Protein AF-F2SCA3-F1 (afdb_monomer_lite)

Foldseek 3Di:
DDPVPDPPDDDDDPPDPPPPPLDDPDDDDADQKDWDQDPVVRDIDIDGFADPDPDQPPCVVVVPPDGRGDHPVVSVVVVVVVVVVVVDDDDDQQDADPPDWDKDKPDDPVRVVVVVVVQVVCCVVVVDVDDDDDIDIDTDDPPDDVVSVLVVCCVVQPAPDWDWDADPVSRDTDGDHDNFDQWDADPVGDIDGKDWFDKDWADPDPVVRVVSQVCQLPPPVRLVVQVVVVVVVLVVVVVVDDNVSDDDPDGRHWDDDPTIIIRIDDDD

pLDDT: mean 82.18, std 16.03, range [26.86, 96.44]

Secondary structure (DSSP, 8-state):
--GGG-TT-----S-S-----SS-S------SEEEEE-TTT--EEEEE-B-SSS--HHHHHHT-SS-SSB-HHHHHHHHHHHHHHHHSPPPPPP---SSPPPPEESS-HHHHHHHHHHHHHHHHHTS-S-------EE---TT--HHHHHHHHHHHS--TEEEEEEETTTTEEEEEEES-EEEEE-TT--EEEE--EEEEEPPSSHHHHHHHHHHHHH-HHHHHHHHHHHHHHHHHHHTTS-TTT------SEEEE-SSEEEEE----

Organism: Trichophyton rubrum (strain ATCC MYA-4607 / CBS 118892) (NCBI:txid559305)

Sequence (268 aa):
MKRESLPGYRYRKSTEKENKHPVPDSQHLFTNVVLRLDNFTGEWMAFGLIRRGEEDPIGKFIRAHSSIGLSQHEYECILSNTRELFAAAPSPPYTLPTPLPSFEAIDDENSYSQKIHAAQQAIKEGETYEVTLTTRFRAHCPGVDPYSLYLSLRSRNPAPYSAYIHFPVSDTTILSSSPERFISVDRDGIAEMKPIKGTLAVSPDQVEDERRKIQLATDVKELAENLMIVDLIRSDLHNISPSKSIQVPKLLQVESYETVHQVSFPDS

Structure (mmCIF, N/CA/C/O backbone):
data_AF-F2SCA3-F1
#
_entry.id   AF-F2SCA3-F1
#
loop_
_atom_site.group_PDB
_atom_site.id
_atom_site.type_symbol
_atom_site.label_atom_id
_atom_site.label_alt_id
_atom_site.label_comp_id
_atom_site.label_asym_id
_atom_site.label_entity_id
_atom_site.label_seq_id
_atom_site.pdbx_PDB_ins_code
_atom_site.Cartn_x
_atom_site.Cartn_y
_atom_site.Cartn_z
_atom_site.occupancy
_atom_site.B_iso_or_equiv
_atom_site.auth_seq_id
_atom_site.auth_comp_id
_atom_site.auth_asym_id
_atom_site.auth_atom_id
_atom_site.pdbx_PDB_model_num
ATOM 1 N N . MET A 1 1 ? -4.130 25.826 12.670 1.00 36.06 1 MET A N 1
ATOM 2 C CA . MET A 1 1 ? -4.110 26.666 13.895 1.00 36.06 1 MET A CA 1
ATOM 3 C C . MET A 1 1 ? -2.948 27.651 13.834 1.00 36.06 1 MET A C 1
ATOM 5 O O . MET A 1 1 ? -1.890 27.281 13.339 1.00 36.06 1 MET A O 1
ATOM 9 N N . LYS A 1 2 ? -3.138 28.908 14.265 1.00 26.86 2 LYS A N 1
ATOM 10 C CA . LYS A 1 2 ? -2.086 29.943 14.235 1.00 26.86 2 LYS A CA 1
ATOM 11 C C . LYS A 1 2 ? -1.106 29.743 15.400 1.00 26.86 2 LYS A C 1
ATOM 13 O O . LYS A 1 2 ? -1.495 29.305 16.474 1.00 26.86 2 LYS A O 1
ATOM 18 N N . ARG A 1 3 ? 0.167 30.101 15.192 1.00 35.19 3 ARG A N 1
ATOM 19 C CA . ARG A 1 3 ? 1.291 29.943 16.144 1.00 35.19 3 ARG A CA 1
ATOM 20 C C . ARG A 1 3 ? 1.050 30.577 17.526 1.00 35.19 3 ARG A C 1
ATOM 22 O O . ARG A 1 3 ? 1.702 30.211 18.494 1.00 35.19 3 ARG A O 1
ATOM 29 N N . GLU A 1 4 ? 0.118 31.518 17.599 1.00 39.72 4 GLU A N 1
ATOM 30 C CA . GLU A 1 4 ? -0.258 32.277 18.795 1.00 39.72 4 GLU A CA 1
ATOM 31 C C . GLU A 1 4 ? -1.212 31.507 19.728 1.00 39.72 4 GLU A C 1
ATOM 33 O O . GLU A 1 4 ? -1.421 31.923 20.862 1.00 39.72 4 GLU A O 1
ATOM 38 N N . SER A 1 5 ? -1.777 30.380 19.278 1.00 32.59 5 SER A N 1
ATOM 39 C CA . SER A 1 5 ? -2.829 29.644 19.993 1.00 32.59 5 SER A CA 1
ATOM 40 C C . SER A 1 5 ? -2.331 28.628 21.036 1.00 32.59 5 SER A C 1
ATOM 42 O O . SER A 1 5 ? -3.167 27.990 21.660 1.00 32.59 5 SER A O 1
ATOM 44 N N . LEU A 1 6 ? -1.013 28.449 21.230 1.00 35.03 6 LEU A N 1
ATOM 45 C CA . LEU A 1 6 ? -0.438 27.405 22.109 1.00 35.03 6 LEU A CA 1
ATOM 46 C C . LEU A 1 6 ? 0.612 27.944 23.115 1.00 35.03 6 LEU A C 1
ATOM 48 O O . LEU A 1 6 ? 1.795 27.588 23.037 1.00 35.03 6 LEU A O 1
ATOM 52 N N . PRO A 1 7 ? 0.236 28.821 24.065 1.00 29.02 7 PRO A N 1
ATOM 53 C CA . PRO A 1 7 ? 1.137 29.275 25.124 1.00 29.02 7 PRO A CA 1
ATOM 54 C C . PRO A 1 7 ? 1.422 28.140 26.128 1.00 29.02 7 PRO A C 1
ATOM 56 O O . PRO A 1 7 ? 0.602 27.840 26.985 1.00 29.02 7 PRO A O 1
ATOM 59 N N . GLY A 1 8 ? 2.601 27.512 26.028 1.00 35.19 8 GLY A N 1
ATOM 60 C CA . GLY A 1 8 ? 3.042 26.435 26.937 1.00 35.19 8 GLY A CA 1
ATOM 61 C C . GLY A 1 8 ? 3.846 25.320 26.261 1.00 35.19 8 GLY A C 1
ATOM 62 O O . GLY A 1 8 ? 4.654 24.657 26.911 1.00 35.19 8 GLY A O 1
ATOM 63 N N . TYR A 1 9 ? 3.723 25.174 24.938 1.00 29.77 9 TYR A N 1
ATOM 64 C CA . TYR A 1 9 ? 4.508 24.214 24.161 1.00 29.77 9 TYR A CA 1
ATOM 65 C C . TYR A 1 9 ? 5.962 24.682 24.001 1.00 29.77 9 TYR A C 1
ATOM 67 O O . TYR A 1 9 ? 6.275 25.594 23.231 1.00 29.77 9 TYR A O 1
ATOM 75 N N . ARG A 1 10 ? 6.891 24.026 24.706 1.00 34.59 10 ARG A N 1
ATOM 76 C CA . ARG A 1 10 ? 8.326 24.118 24.404 1.00 34.59 10 ARG A CA 1
ATOM 77 C C . ARG A 1 10 ? 8.661 23.117 23.305 1.00 34.59 10 ARG A C 1
ATOM 79 O O . ARG A 1 10 ? 8.857 21.937 23.575 1.00 34.59 10 ARG A O 1
ATOM 86 N N . TYR A 1 11 ? 8.787 23.596 22.072 1.00 42.31 11 TYR A N 1
ATOM 87 C CA . TYR A 1 11 ? 9.424 22.814 21.015 1.00 42.31 11 TYR A CA 1
ATOM 88 C C . TYR A 1 11 ? 10.885 22.569 21.401 1.00 42.31 11 TYR A C 1
ATOM 90 O O . TYR A 1 11 ? 11.642 23.516 21.643 1.00 42.31 11 TYR A O 1
ATOM 98 N N . ARG A 1 12 ? 11.282 21.295 21.488 1.00 36.69 12 ARG A N 1
ATOM 99 C CA . ARG A 1 12 ? 12.678 20.902 21.697 1.00 36.69 12 ARG A CA 1
ATOM 100 C C . ARG A 1 12 ? 13.475 21.482 20.526 1.00 36.69 12 ARG A C 1
ATOM 102 O O . ARG A 1 12 ? 13.233 21.122 19.378 1.00 36.69 12 ARG A O 1
ATOM 109 N N . LYS A 1 13 ? 14.389 22.426 20.791 1.00 33.06 13 LYS A N 1
ATOM 110 C CA . LYS A 1 13 ? 15.382 22.823 19.782 1.00 33.06 13 LYS A CA 1
ATOM 111 C C . LYS A 1 13 ? 16.103 21.542 19.373 1.00 33.06 13 LYS A C 1
ATOM 113 O O . LYS A 1 13 ? 16.578 20.819 20.247 1.00 33.06 13 LYS A O 1
ATOM 118 N N . SER A 1 14 ? 16.145 21.255 18.077 1.00 39.34 14 SER A N 1
ATOM 119 C CA . SER A 1 14 ? 16.805 20.095 17.470 1.00 39.34 14 SER A CA 1
ATOM 120 C C . SER A 1 14 ? 18.335 20.183 17.595 1.00 39.34 14 SER A C 1
ATOM 122 O O . SER A 1 14 ? 19.068 20.222 16.612 1.00 39.34 14 SER A O 1
ATOM 124 N N . THR A 1 15 ? 18.838 20.277 18.825 1.00 36.28 15 THR A N 1
ATOM 125 C CA . THR A 1 15 ? 20.271 20.330 19.147 1.00 36.28 15 THR A CA 1
ATOM 126 C C . THR A 1 15 ? 20.795 19.039 19.764 1.00 36.28 15 THR A C 1
ATOM 128 O O . THR A 1 15 ? 21.944 18.986 20.182 1.00 36.28 15 THR A O 1
ATOM 131 N N . GLU A 1 16 ? 20.010 17.968 19.743 1.00 36.56 16 GLU A N 1
ATOM 132 C CA . GLU A 1 16 ? 20.547 16.613 19.794 1.00 36.56 16 GLU A CA 1
ATOM 133 C C . GLU A 1 16 ? 20.462 16.059 18.378 1.00 36.56 16 GLU A C 1
ATOM 135 O O . GLU A 1 16 ? 19.419 16.166 17.734 1.00 36.56 16 GLU A O 1
ATOM 140 N N . LYS A 1 17 ? 21.576 15.525 17.865 1.00 38.75 17 LYS A N 1
ATOM 141 C CA . LYS A 1 17 ? 21.586 14.716 16.648 1.00 38.75 17 LYS A CA 1
ATOM 142 C C . LYS A 1 17 ? 20.705 13.491 16.911 1.00 38.75 17 LYS A C 1
ATOM 144 O O . LYS A 1 17 ? 21.214 12.425 17.237 1.00 38.75 17 LYS A O 1
ATOM 149 N N . GLU A 1 18 ? 19.389 13.634 16.778 1.00 43.06 18 GLU A N 1
ATOM 150 C CA . GLU A 1 18 ? 18.568 12.520 16.335 1.00 43.06 18 GLU A CA 1
ATOM 151 C C . GLU A 1 18 ? 19.270 12.020 15.084 1.00 43.06 18 GLU A C 1
ATOM 153 O O . GLU A 1 18 ? 19.485 12.789 14.143 1.00 43.06 18 GLU A O 1
ATOM 158 N N . ASN A 1 19 ? 19.753 10.779 15.129 1.00 39.47 19 ASN A N 1
ATOM 159 C CA . ASN A 1 19 ? 20.244 10.094 13.948 1.00 39.47 19 ASN A CA 1
ATOM 160 C C . ASN A 1 19 ? 19.173 10.289 12.878 1.00 39.47 19 ASN A C 1
ATOM 162 O O . ASN A 1 19 ? 18.129 9.639 12.956 1.00 39.47 19 ASN A O 1
ATOM 166 N N . LYS A 1 20 ? 19.399 11.223 11.938 1.00 44.06 20 LYS A N 1
ATOM 167 C CA . LYS A 1 20 ? 18.546 11.383 10.766 1.00 44.06 20 LYS A CA 1
ATOM 168 C C . LYS A 1 20 ? 18.419 9.983 10.212 1.00 44.06 20 LYS A C 1
ATOM 170 O O . LYS A 1 20 ? 19.431 9.363 9.877 1.00 44.06 20 LYS A O 1
ATOM 175 N N . HIS A 1 21 ? 17.199 9.456 10.227 1.00 53.00 21 HIS A N 1
ATOM 176 C CA . HIS A 1 21 ? 16.940 8.194 9.563 1.00 53.00 21 HIS A CA 1
ATOM 177 C C . HIS A 1 21 ? 17.451 8.386 8.128 1.00 53.00 21 HIS A C 1
ATOM 179 O O . HIS A 1 21 ? 17.165 9.432 7.546 1.00 53.00 21 HIS A O 1
ATOM 185 N N . PRO A 1 22 ? 18.272 7.482 7.573 1.00 66.88 22 PRO A N 1
ATOM 186 C CA . PRO A 1 22 ? 18.897 7.686 6.261 1.00 66.88 22 PRO A CA 1
ATOM 187 C C . PRO A 1 22 ? 17.883 7.764 5.105 1.00 66.88 22 PRO A C 1
ATOM 189 O O . PRO A 1 22 ? 18.270 7.946 3.955 1.00 66.88 22 PRO A O 1
ATOM 192 N N . VAL A 1 23 ? 16.591 7.624 5.402 1.00 69.69 23 VAL A N 1
ATOM 193 C CA . VAL A 1 23 ? 15.494 7.726 4.449 1.00 69.69 23 VAL A CA 1
ATOM 194 C C . VAL A 1 23 ? 15.147 9.210 4.241 1.00 69.69 23 VAL A C 1
ATOM 196 O O . VAL A 1 23 ? 14.901 9.914 5.220 1.00 69.69 23 VAL A O 1
ATOM 199 N N . PRO A 1 24 ? 15.137 9.709 2.994 1.00 84.44 24 PRO A N 1
ATOM 200 C CA . PRO A 1 24 ? 14.726 11.076 2.688 1.00 84.44 24 PRO A CA 1
ATOM 201 C C . PRO A 1 24 ? 13.219 11.268 2.908 1.00 84.44 24 PRO A C 1
ATOM 203 O O . PRO A 1 24 ? 12.462 10.298 2.920 1.00 84.44 24 PRO A O 1
ATOM 206 N N . ASP A 1 25 ? 12.786 12.527 3.008 1.00 87.06 25 ASP A N 1
ATOM 207 C CA . ASP A 1 25 ? 11.373 12.886 3.214 1.00 87.06 25 ASP A CA 1
ATOM 208 C C . ASP A 1 25 ? 10.463 12.366 2.088 1.00 87.06 25 ASP A C 1
ATOM 210 O O . ASP A 1 25 ? 9.317 11.989 2.330 1.00 87.06 25 ASP A O 1
ATOM 214 N N . SER A 1 26 ? 10.978 12.302 0.855 1.00 88.81 26 SER A N 1
ATOM 215 C CA . SER A 1 26 ? 10.326 11.611 -0.254 1.00 88.81 26 SER A CA 1
ATOM 216 C C . SER A 1 26 ? 11.337 11.000 -1.225 1.00 88.81 26 SER A C 1
ATOM 218 O O . SER A 1 26 ? 12.453 11.494 -1.406 1.00 88.81 26 SER A O 1
ATOM 220 N N . GLN A 1 27 ? 10.927 9.908 -1.872 1.00 88.75 27 GLN A N 1
ATOM 221 C CA . GLN A 1 27 ? 11.587 9.348 -3.048 1.00 88.75 27 GLN A CA 1
ATOM 222 C C . GLN A 1 27 ? 10.539 9.042 -4.106 1.00 88.75 27 GLN A C 1
ATOM 224 O O . GLN A 1 27 ? 9.465 8.527 -3.798 1.00 88.75 27 GLN A O 1
ATOM 229 N N . HIS A 1 28 ? 10.871 9.327 -5.359 1.00 88.88 28 HIS A N 1
ATOM 230 C CA . HIS A 1 28 ? 9.990 9.097 -6.494 1.00 88.88 28 HIS A CA 1
ATOM 231 C C . HIS A 1 28 ? 10.713 8.231 -7.521 1.00 88.88 28 HIS A C 1
ATOM 233 O O . HIS A 1 28 ? 11.875 8.482 -7.844 1.00 88.88 28 HIS A O 1
ATOM 239 N N . LEU A 1 29 ? 10.014 7.221 -8.033 1.00 88.75 29 LEU A N 1
ATOM 240 C CA . LEU A 1 29 ? 10.482 6.392 -9.137 1.00 88.75 29 LEU A CA 1
ATOM 241 C C . LEU A 1 29 ? 9.773 6.829 -10.409 1.00 88.75 29 LEU A C 1
ATOM 243 O O . LEU A 1 29 ? 8.554 6.992 -10.426 1.00 88.75 29 LEU A O 1
ATOM 247 N N . PHE A 1 30 ? 10.550 6.986 -11.472 1.00 88.56 30 PHE A N 1
ATOM 248 C CA . PHE A 1 30 ? 10.023 7.198 -12.808 1.00 88.56 30 PHE A CA 1
ATOM 249 C C . PHE A 1 30 ? 10.258 5.928 -13.619 1.00 88.56 30 PHE A C 1
ATOM 251 O O . PHE A 1 30 ? 11.396 5.476 -13.753 1.00 88.56 30 PHE A O 1
ATOM 258 N N . THR A 1 31 ? 9.185 5.325 -14.124 1.00 90.44 31 THR A N 1
ATOM 259 C CA . THR A 1 31 ? 9.254 4.081 -14.891 1.00 90.44 31 THR A CA 1
ATOM 260 C C . THR A 1 31 ? 9.107 4.376 -16.376 1.00 90.44 31 THR A C 1
ATOM 262 O O . THR A 1 31 ? 8.084 4.868 -16.846 1.00 90.44 31 THR A O 1
ATOM 265 N N . ASN A 1 32 ? 10.147 4.056 -17.140 1.00 93.69 32 ASN A N 1
ATOM 266 C CA . ASN A 1 32 ? 10.116 4.221 -18.591 1.00 93.69 32 ASN A CA 1
ATOM 267 C C . ASN A 1 32 ? 9.338 3.101 -19.297 1.00 93.69 32 ASN A C 1
ATOM 269 O O . ASN A 1 32 ? 8.878 3.293 -20.421 1.00 93.69 32 ASN A O 1
ATOM 273 N N . VAL A 1 33 ? 9.202 1.944 -18.643 1.00 95.00 33 VAL A N 1
ATOM 274 C CA . VAL A 1 33 ? 8.419 0.797 -19.114 1.00 95.00 33 VAL A CA 1
ATOM 275 C C . VAL A 1 33 ? 7.481 0.349 -18.007 1.00 95.00 33 VAL A C 1
ATOM 277 O O . VAL A 1 33 ? 7.882 0.263 -16.847 1.00 95.00 33 VAL A O 1
ATOM 280 N N . VAL A 1 34 ? 6.240 0.045 -18.374 1.00 95.88 34 VAL A N 1
ATOM 281 C CA . VAL A 1 34 ? 5.232 -0.520 -17.476 1.00 95.88 34 VAL A CA 1
ATOM 282 C C . VAL A 1 34 ? 4.688 -1.796 -18.098 1.00 95.88 34 VAL A C 1
ATOM 284 O O . VAL A 1 34 ? 4.215 -1.781 -19.233 1.00 95.88 34 VAL A O 1
ATOM 287 N N . LEU A 1 35 ? 4.731 -2.890 -17.338 1.0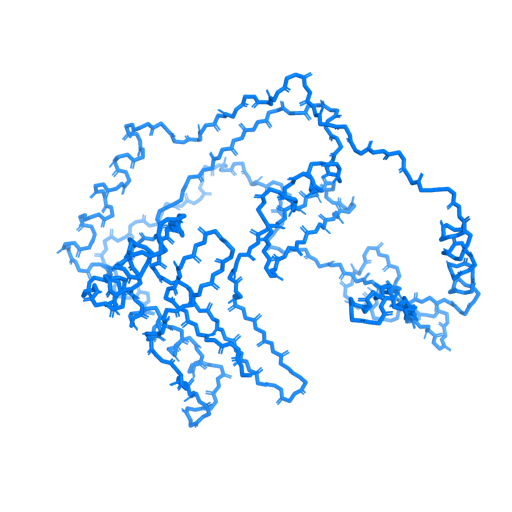0 95.88 35 LEU A N 1
ATOM 288 C CA . LEU A 1 35 ? 4.001 -4.114 -17.648 1.00 95.88 35 LEU A CA 1
ATOM 289 C C . LEU A 1 35 ? 2.732 -4.143 -16.798 1.00 95.88 35 LEU A C 1
ATOM 291 O O . LEU A 1 35 ? 2.802 -4.060 -15.573 1.00 95.88 35 LEU A O 1
ATOM 295 N N . ARG A 1 36 ? 1.574 -4.252 -17.446 1.00 96.19 36 ARG A N 1
ATOM 296 C CA . ARG A 1 36 ? 0.271 -4.373 -16.793 1.00 96.19 36 ARG A CA 1
ATOM 297 C C . ARG A 1 36 ? -0.287 -5.763 -17.055 1.00 96.19 36 ARG A C 1
ATOM 299 O O . ARG A 1 36 ? -0.469 -6.125 -18.212 1.00 96.19 36 ARG A O 1
ATOM 306 N N . LEU A 1 37 ? -0.630 -6.475 -15.989 1.00 95.50 37 LEU A N 1
ATOM 307 C CA . LEU A 1 37 ? -1.501 -7.642 -16.051 1.00 95.50 37 LEU A CA 1
ATOM 308 C C . LEU A 1 37 ? -2.948 -7.197 -15.858 1.00 95.50 37 LEU A C 1
ATOM 310 O O . LEU A 1 37 ? -3.278 -6.540 -14.869 1.00 95.50 37 LEU A O 1
ATOM 314 N N . ASP A 1 38 ? -3.810 -7.563 -16.792 1.00 95.75 38 ASP A N 1
ATOM 315 C CA . ASP A 1 38 ? -5.246 -7.504 -16.598 1.00 95.75 38 ASP A CA 1
ATOM 316 C C . ASP A 1 38 ? -5.728 -8.810 -15.948 1.00 95.75 38 ASP A C 1
ATOM 318 O O . ASP A 1 38 ? -5.704 -9.870 -16.565 1.00 95.75 38 ASP A O 1
ATOM 322 N N . ASN A 1 39 ? -6.142 -8.753 -14.679 1.00 91.25 39 ASN A N 1
ATOM 323 C CA . ASN A 1 39 ? -6.524 -9.958 -13.931 1.00 91.25 39 ASN A CA 1
ATOM 324 C C . ASN A 1 39 ? -7.836 -10.602 -14.418 1.00 91.25 39 ASN A C 1
ATOM 326 O O . ASN A 1 39 ? -8.092 -11.749 -14.065 1.00 91.25 39 ASN A O 1
ATOM 330 N N . PHE A 1 40 ? -8.665 -9.898 -15.200 1.00 93.31 40 PHE A N 1
ATOM 331 C CA . PHE A 1 40 ? -9.914 -10.460 -15.726 1.00 93.31 40 PHE A CA 1
ATOM 332 C C . PHE A 1 40 ? -9.670 -11.280 -16.988 1.00 93.31 40 PHE A C 1
ATOM 334 O O . PHE A 1 40 ? -10.225 -12.364 -17.145 1.00 93.31 40 PHE A O 1
ATOM 341 N N . THR A 1 41 ? -8.842 -10.758 -17.891 1.00 96.31 41 THR A N 1
ATOM 342 C CA . THR A 1 41 ? -8.529 -11.413 -19.173 1.00 96.31 41 THR A CA 1
ATOM 343 C C . THR A 1 41 ? -7.299 -12.317 -19.094 1.00 96.31 41 THR A C 1
ATOM 345 O O . THR A 1 41 ? -7.144 -13.219 -19.913 1.00 96.31 41 THR A O 1
ATOM 348 N N . GLY A 1 42 ? -6.421 -12.093 -18.112 1.00 94.38 42 GLY A N 1
ATOM 349 C CA . GLY A 1 42 ? -5.111 -12.736 -18.012 1.00 94.38 42 GLY A CA 1
ATOM 350 C C . GLY A 1 42 ? -4.070 -12.161 -18.980 1.00 94.38 42 GLY A C 1
ATOM 351 O O . GLY A 1 42 ? -2.963 -12.695 -19.069 1.00 94.38 42 GLY A O 1
ATOM 352 N N . GLU A 1 43 ? -4.399 -11.091 -19.709 1.00 94.88 43 GLU A N 1
ATOM 353 C CA . GLU A 1 43 ? -3.519 -10.509 -20.719 1.00 94.88 43 GLU A CA 1
ATOM 354 C C . GLU A 1 43 ? -2.475 -9.568 -20.108 1.00 94.88 43 GLU A C 1
ATOM 356 O O . GLU A 1 43 ? -2.759 -8.753 -19.223 1.00 94.88 43 GLU A O 1
ATOM 361 N N . TRP A 1 44 ? -1.252 -9.653 -20.633 1.00 94.94 44 TRP A N 1
ATOM 362 C CA . TRP A 1 44 ? -0.163 -8.738 -20.311 1.00 94.94 44 TRP A CA 1
ATOM 363 C C . TRP A 1 44 ? -0.009 -7.673 -21.396 1.00 94.94 44 TRP A C 1
ATOM 365 O O . TRP A 1 44 ? 0.122 -7.983 -22.579 1.00 94.94 44 TRP A O 1
ATOM 375 N N . MET A 1 45 ? 0.047 -6.410 -20.980 1.00 95.19 45 MET A N 1
ATOM 376 C CA . MET A 1 45 ? 0.307 -5.256 -21.840 1.00 95.19 45 MET A CA 1
ATOM 377 C C . MET A 1 45 ? 1.612 -4.572 -21.438 1.00 95.19 45 MET A C 1
ATOM 379 O O . MET A 1 45 ? 1.849 -4.334 -20.254 1.00 95.19 45 MET A O 1
ATOM 383 N N . ALA A 1 46 ? 2.430 -4.210 -22.426 1.00 94.94 46 ALA A N 1
ATOM 384 C CA . ALA A 1 46 ? 3.649 -3.433 -22.233 1.00 94.94 46 ALA A CA 1
ATOM 385 C C . ALA A 1 46 ? 3.470 -2.008 -22.768 1.00 94.94 46 ALA A C 1
ATOM 387 O O . ALA A 1 46 ? 3.053 -1.813 -23.910 1.00 94.94 46 ALA A O 1
ATOM 388 N N . PHE A 1 47 ? 3.816 -1.022 -21.946 1.00 95.25 47 PHE A N 1
ATOM 389 C CA . PHE A 1 47 ? 3.836 0.395 -22.297 1.00 95.25 47 PHE A CA 1
ATOM 390 C C . PHE A 1 47 ? 5.267 0.915 -22.185 1.00 95.25 47 PHE A C 1
ATOM 392 O O . PHE A 1 47 ? 5.949 0.605 -21.210 1.00 95.25 47 PHE A O 1
ATOM 399 N N . GLY A 1 48 ? 5.709 1.721 -23.150 1.00 95.25 48 GLY A N 1
ATOM 400 C CA . GLY A 1 48 ? 7.028 2.353 -23.148 1.00 95.25 48 GLY A CA 1
ATOM 401 C C . GLY A 1 48 ? 6.936 3.850 -23.415 1.00 95.25 48 GLY A C 1
ATOM 402 O O . GLY A 1 48 ? 6.233 4.280 -24.330 1.00 95.25 48 GLY A O 1
ATOM 403 N N . LEU A 1 49 ? 7.663 4.649 -22.636 1.00 94.88 49 LEU A N 1
ATOM 404 C CA . LEU A 1 49 ? 7.832 6.076 -22.888 1.00 94.88 49 LEU A CA 1
ATOM 405 C C . LEU A 1 49 ? 9.018 6.287 -23.834 1.00 94.88 49 LEU A C 1
ATOM 407 O O . LEU A 1 49 ? 10.171 6.264 -23.406 1.00 94.88 49 LEU A O 1
ATOM 411 N N . ILE A 1 50 ? 8.740 6.501 -25.120 1.00 93.94 50 ILE A N 1
ATOM 412 C CA . ILE A 1 50 ? 9.774 6.669 -26.150 1.00 93.94 50 ILE A CA 1
ATOM 413 C C . ILE A 1 50 ? 10.032 8.158 -26.396 1.00 93.94 50 ILE A C 1
ATOM 415 O O . ILE A 1 50 ? 9.114 8.929 -26.692 1.00 93.94 50 ILE A O 1
ATOM 419 N N . ARG A 1 51 ? 11.293 8.575 -26.274 1.00 92.25 51 ARG A N 1
ATOM 420 C CA . ARG A 1 51 ? 11.735 9.942 -26.553 1.00 92.25 51 ARG A CA 1
ATOM 421 C C . ARG A 1 51 ? 11.701 10.211 -28.054 1.00 92.25 51 ARG A C 1
ATOM 423 O O . ARG A 1 51 ? 12.093 9.377 -28.863 1.00 92.25 51 ARG A O 1
ATOM 430 N N . ARG A 1 52 ? 11.281 11.424 -28.421 1.00 89.12 52 ARG A N 1
ATOM 431 C CA . ARG A 1 52 ? 11.296 11.905 -29.816 1.00 89.12 52 ARG A CA 1
ATOM 432 C C . ARG A 1 52 ? 12.667 12.416 -30.276 1.00 89.12 52 ARG A C 1
ATOM 434 O O . ARG A 1 52 ? 12.834 12.694 -31.456 1.00 89.12 52 ARG A O 1
ATOM 441 N N . GLY A 1 53 ? 13.620 12.564 -29.361 1.00 87.44 53 GLY A N 1
ATOM 442 C CA . GLY A 1 53 ? 14.991 12.989 -29.633 1.00 87.44 53 GLY A CA 1
ATOM 443 C C . GLY A 1 53 ? 15.952 12.395 -28.606 1.00 87.44 53 GLY A C 1
ATOM 444 O O . GLY A 1 53 ? 15.522 11.734 -27.664 1.00 87.44 53 GLY A O 1
ATOM 445 N N . GLU A 1 54 ? 17.247 12.629 -28.792 1.00 84.69 54 GLU A N 1
ATOM 446 C CA . GLU A 1 54 ? 18.292 12.061 -27.924 1.00 84.69 54 GLU A CA 1
ATOM 447 C C . GLU A 1 54 ? 18.407 12.776 -26.570 1.00 84.69 54 GLU A C 1
ATOM 449 O O . GLU A 1 54 ? 18.908 12.220 -25.595 1.00 84.69 54 GLU A O 1
ATOM 454 N N . GLU A 1 55 ? 17.908 14.007 -26.494 1.00 88.31 55 GLU A N 1
ATOM 455 C CA . GLU A 1 55 ? 17.953 14.816 -25.284 1.00 88.31 55 GLU A CA 1
ATOM 456 C C . GLU A 1 55 ? 16.921 14.372 -24.240 1.00 88.31 55 GLU A C 1
ATOM 458 O O . GLU A 1 55 ? 15.781 14.025 -24.555 1.00 88.31 55 GLU A O 1
ATOM 463 N N . ASP A 1 56 ? 17.306 14.483 -22.968 1.00 90.06 56 ASP A N 1
ATOM 464 C CA . ASP A 1 56 ? 16.422 14.306 -21.813 1.00 90.06 56 ASP A CA 1
ATOM 465 C C . ASP A 1 56 ? 16.254 15.627 -21.039 1.00 90.06 56 ASP A C 1
ATOM 467 O O . ASP A 1 56 ? 16.874 15.838 -19.990 1.00 90.06 56 ASP A O 1
ATOM 471 N N . PRO A 1 57 ? 15.450 16.572 -21.557 1.00 89.56 57 PRO A N 1
ATOM 472 C CA . PRO A 1 57 ? 15.245 17.853 -20.891 1.00 89.56 57 PRO A CA 1
ATOM 473 C C . PRO A 1 57 ? 14.481 17.704 -19.568 1.00 89.56 57 PRO A C 1
ATOM 475 O O . PRO A 1 57 ? 14.729 18.474 -18.641 1.00 89.56 57 PRO A O 1
ATOM 478 N N . ILE A 1 58 ? 13.584 16.715 -19.455 1.00 88.94 58 ILE A N 1
ATOM 479 C CA . ILE A 1 58 ? 12.763 16.500 -18.254 1.00 88.94 58 ILE A CA 1
ATOM 480 C C . ILE A 1 58 ? 13.630 15.945 -17.125 1.00 88.94 58 ILE A C 1
ATOM 482 O O . ILE A 1 58 ? 13.629 16.508 -16.031 1.00 88.94 58 ILE A O 1
ATOM 486 N N . GLY A 1 59 ? 14.416 14.899 -17.390 1.00 91.19 59 GLY A N 1
ATOM 487 C CA . GLY A 1 59 ? 15.337 14.321 -16.416 1.00 91.19 59 GLY A CA 1
AT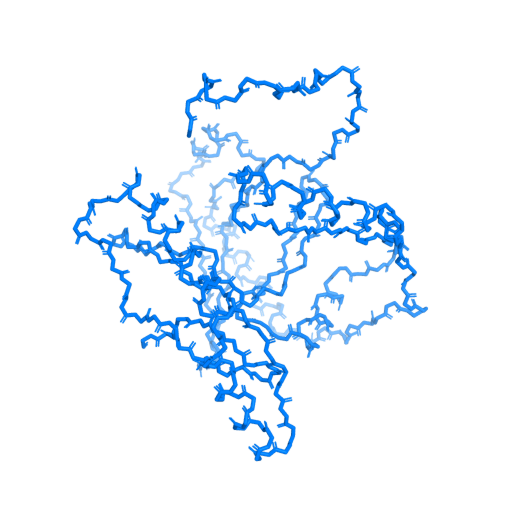OM 488 C C . GLY A 1 59 ? 16.386 15.328 -15.958 1.00 91.19 59 GLY A C 1
ATOM 489 O O . GLY A 1 5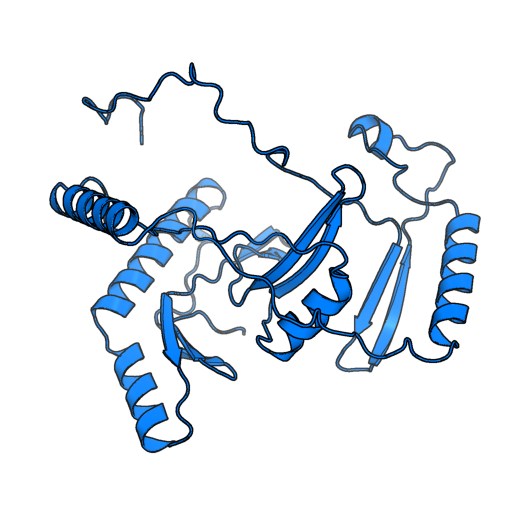9 ? 16.627 15.447 -14.757 1.00 91.19 59 GLY A O 1
ATOM 490 N N . LYS A 1 60 ? 16.924 16.151 -16.873 1.00 91.31 60 LYS A N 1
ATOM 491 C CA . LYS A 1 60 ? 17.808 17.279 -16.521 1.00 91.31 60 LYS A CA 1
ATOM 492 C C . LYS A 1 60 ? 17.112 18.296 -15.608 1.00 91.31 60 LYS A C 1
ATOM 494 O O . LYS A 1 60 ? 17.701 18.717 -14.614 1.00 91.31 60 LYS A O 1
ATOM 499 N N . PHE A 1 61 ? 15.870 18.676 -15.917 1.00 92.44 61 PHE A N 1
ATOM 500 C CA . PHE A 1 61 ? 15.103 19.653 -15.138 1.00 92.44 61 PHE A CA 1
ATOM 501 C C . PHE A 1 61 ? 14.817 19.169 -13.711 1.00 92.44 61 PHE A C 1
ATOM 503 O O . PHE A 1 61 ? 15.048 19.912 -12.757 1.00 92.44 61 PHE A O 1
ATOM 510 N N . ILE A 1 62 ? 14.379 17.916 -13.550 1.00 90.19 62 ILE A N 1
ATOM 511 C CA . ILE A 1 62 ? 14.063 17.348 -12.229 1.00 90.19 62 ILE A CA 1
ATOM 512 C C . ILE A 1 62 ? 15.275 16.734 -11.518 1.00 90.19 62 ILE A C 1
ATOM 514 O O . ILE A 1 62 ? 15.132 16.213 -10.414 1.00 90.19 62 ILE A O 1
ATOM 518 N N . ARG A 1 63 ? 16.464 16.794 -12.135 1.00 89.06 63 ARG A N 1
ATOM 519 C CA . ARG A 1 63 ? 17.707 16.181 -11.636 1.00 89.06 63 ARG A CA 1
ATOM 520 C C . ARG A 1 63 ? 17.535 14.684 -11.353 1.00 89.06 63 ARG A C 1
ATOM 522 O O . ARG A 1 63 ? 17.928 14.190 -10.297 1.00 89.06 63 ARG A O 1
ATOM 529 N N . ALA A 1 64 ? 16.908 13.978 -12.291 1.00 88.31 64 ALA A N 1
ATOM 530 C CA . ALA A 1 64 ? 16.710 12.540 -12.200 1.00 88.31 64 ALA A CA 1
ATOM 531 C C . ALA A 1 64 ? 18.060 11.804 -12.150 1.00 88.31 64 ALA A C 1
ATOM 533 O O . ALA A 1 64 ? 19.028 12.203 -12.798 1.00 88.31 64 ALA A O 1
ATOM 534 N N . HIS A 1 65 ? 18.113 10.707 -11.392 1.00 87.06 65 HIS A N 1
ATOM 535 C CA . HIS A 1 65 ? 19.307 9.856 -11.297 1.00 87.06 65 HIS A CA 1
ATOM 536 C C . HIS A 1 65 ? 19.532 9.007 -12.559 1.00 87.06 65 HIS A C 1
ATOM 538 O O . HIS A 1 65 ? 20.630 8.504 -12.780 1.00 87.06 65 HIS A O 1
ATOM 544 N N . SER A 1 66 ? 18.497 8.844 -13.382 1.00 87.88 66 SER A N 1
ATOM 545 C CA . SER A 1 66 ? 18.512 8.113 -14.645 1.00 87.88 66 SER A CA 1
ATOM 546 C C . SER A 1 66 ? 17.739 8.889 -15.708 1.00 87.88 66 SER A C 1
ATOM 548 O O . SER A 1 66 ? 16.944 9.777 -15.391 1.00 87.88 66 SER A O 1
ATOM 550 N N . SER A 1 67 ? 17.978 8.559 -16.978 1.00 89.69 67 SER A N 1
ATOM 551 C CA . SER A 1 67 ? 17.266 9.196 -18.081 1.00 89.69 67 SER A CA 1
ATOM 552 C C . SER A 1 67 ? 15.769 8.891 -18.066 1.00 89.69 67 SER A C 1
ATOM 554 O O . SER A 1 67 ? 15.354 7.743 -17.878 1.00 89.69 67 SER A O 1
ATOM 556 N N . ILE A 1 68 ? 14.967 9.916 -18.341 1.00 92.50 68 ILE A N 1
ATOM 557 C CA . ILE A 1 68 ? 13.526 9.795 -18.541 1.00 92.50 68 ILE A CA 1
ATOM 558 C C . ILE A 1 68 ? 13.237 9.517 -20.013 1.00 92.50 68 ILE A C 1
ATOM 560 O O . ILE A 1 68 ? 13.626 10.266 -20.908 1.00 92.50 68 ILE A O 1
ATOM 564 N N . GLY A 1 69 ? 12.503 8.436 -20.244 1.00 92.94 69 GLY A N 1
ATOM 565 C CA . GLY A 1 69 ? 12.193 7.893 -21.556 1.00 92.94 69 GLY A CA 1
ATOM 566 C C . GLY A 1 69 ? 13.339 7.091 -22.183 1.00 92.94 69 GLY A C 1
ATOM 567 O O . GLY A 1 69 ? 14.486 7.115 -21.741 1.00 92.94 69 GLY A O 1
ATOM 568 N N . LEU A 1 70 ? 12.995 6.356 -23.235 1.00 93.62 70 LEU A N 1
ATOM 569 C CA . LEU A 1 70 ? 13.862 5.421 -23.953 1.00 93.62 70 LEU A CA 1
ATOM 570 C C . LEU A 1 70 ? 14.009 5.841 -25.410 1.00 93.62 70 LEU A C 1
ATOM 572 O O . LEU A 1 70 ? 13.168 6.554 -25.953 1.00 93.62 70 LEU A O 1
ATOM 576 N N . SER A 1 71 ? 15.056 5.371 -26.067 1.00 93.31 71 SER A N 1
ATOM 577 C CA . SER A 1 71 ? 15.082 5.260 -27.521 1.00 93.31 71 SER A CA 1
ATOM 578 C C . SER A 1 71 ? 14.170 4.120 -27.989 1.00 93.31 71 SER A C 1
ATOM 580 O O . SER A 1 71 ? 13.844 3.200 -27.234 1.00 93.31 71 SER A O 1
ATOM 582 N N . GLN A 1 72 ? 13.778 4.162 -29.264 1.00 93.19 72 GLN A N 1
ATOM 583 C CA . GLN A 1 72 ? 13.010 3.085 -29.896 1.00 93.19 72 GLN A CA 1
ATOM 584 C C . GLN A 1 72 ? 13.732 1.732 -29.773 1.00 93.19 72 GLN A C 1
ATOM 586 O O . GLN A 1 72 ? 13.119 0.730 -29.416 1.00 93.19 72 GLN A O 1
ATOM 591 N N . HIS A 1 73 ? 15.046 1.727 -30.003 1.00 94.06 73 HIS A N 1
ATOM 592 C CA . HIS A 1 73 ? 15.865 0.521 -29.940 1.00 94.06 73 HIS A CA 1
ATOM 593 C C . HIS A 1 73 ? 15.932 -0.072 -28.523 1.00 94.06 73 HIS A C 1
ATOM 595 O O . HIS A 1 73 ? 15.759 -1.275 -28.351 1.00 94.06 73 HIS A O 1
ATOM 601 N N . GLU A 1 74 ? 16.119 0.760 -27.490 1.00 94.69 74 GLU A N 1
ATOM 602 C CA . GLU A 1 74 ? 16.099 0.298 -26.092 1.00 94.69 74 GLU A CA 1
ATOM 603 C C . GLU A 1 74 ? 14.755 -0.347 -25.731 1.00 94.69 74 GLU A C 1
ATOM 605 O O . GLU A 1 74 ? 14.727 -1.395 -25.086 1.00 94.69 74 GLU A O 1
ATOM 610 N N . TYR A 1 75 ? 13.642 0.249 -26.172 1.00 94.88 75 TYR A N 1
ATOM 611 C CA . TYR A 1 75 ? 12.315 -0.311 -25.932 1.00 94.88 75 TYR A CA 1
ATOM 612 C C . TYR A 1 75 ? 12.126 -1.674 -26.612 1.00 94.88 75 TYR A C 1
ATOM 614 O O . TYR A 1 75 ? 11.629 -2.608 -25.983 1.00 94.88 75 TYR A O 1
ATOM 622 N N . GLU A 1 76 ? 12.562 -1.821 -27.864 1.00 95.25 76 GLU A N 1
ATOM 623 C CA . GLU A 1 76 ? 12.497 -3.091 -28.598 1.00 95.25 76 GLU A CA 1
ATOM 624 C C . GLU A 1 76 ? 13.325 -4.192 -27.922 1.00 95.25 76 GLU A C 1
ATOM 626 O O . GLU A 1 76 ? 12.839 -5.314 -27.765 1.00 95.25 76 GLU A O 1
ATOM 631 N N . CYS A 1 77 ? 14.529 -3.863 -27.447 1.00 96.44 77 CYS A N 1
ATOM 632 C CA . CYS A 1 77 ? 15.368 -4.786 -26.683 1.00 96.44 77 CYS A CA 1
ATOM 633 C C . CYS A 1 77 ? 14.693 -5.223 -25.373 1.00 96.44 77 CYS A C 1
ATOM 635 O O . CYS A 1 77 ? 14.633 -6.417 -25.078 1.00 96.44 77 CYS A O 1
ATOM 637 N N . ILE A 1 78 ? 14.124 -4.283 -24.607 1.00 95.31 78 ILE A N 1
ATOM 638 C CA . ILE A 1 78 ? 13.391 -4.603 -23.370 1.00 95.31 78 ILE A CA 1
ATOM 639 C C . ILE A 1 78 ? 12.183 -5.495 -23.671 1.00 95.31 78 ILE A C 1
ATOM 641 O O . ILE A 1 78 ? 11.933 -6.462 -22.948 1.00 95.31 78 ILE A O 1
ATOM 645 N N . LEU A 1 79 ? 11.441 -5.206 -24.741 1.00 95.00 79 LEU A N 1
ATOM 646 C CA . LEU A 1 79 ? 10.284 -5.999 -25.140 1.00 95.00 79 LEU A CA 1
ATOM 647 C C . LEU A 1 79 ? 10.687 -7.422 -25.553 1.00 95.00 79 LEU A C 1
ATOM 649 O O . LEU A 1 79 ? 10.001 -8.373 -25.176 1.00 95.00 79 LEU A O 1
ATOM 653 N N . SER A 1 80 ? 11.799 -7.582 -26.277 1.00 95.56 80 SER A N 1
ATOM 654 C CA . SER A 1 80 ? 12.345 -8.898 -26.632 1.00 95.56 80 SER A CA 1
ATOM 655 C C . SER A 1 80 ? 12.723 -9.697 -25.385 1.00 95.56 80 SER A C 1
ATOM 657 O O . SER A 1 80 ? 12.217 -10.801 -25.192 1.00 95.56 80 SER A O 1
ATOM 659 N N . ASN A 1 81 ? 13.505 -9.101 -24.479 1.00 95.00 81 ASN A N 1
ATOM 660 C CA . ASN A 1 81 ? 13.914 -9.742 -23.225 1.00 95.00 81 ASN A CA 1
ATOM 661 C C . ASN A 1 81 ? 12.708 -10.113 -22.353 1.00 95.00 81 ASN A C 1
ATOM 663 O O . ASN A 1 81 ? 12.687 -11.165 -21.718 1.00 95.00 81 ASN A O 1
ATOM 667 N N . THR A 1 82 ? 11.678 -9.262 -22.337 1.00 94.06 82 THR A N 1
ATOM 668 C CA . THR A 1 82 ? 10.430 -9.549 -21.623 1.00 94.06 82 THR A CA 1
ATOM 669 C C . THR A 1 82 ? 9.747 -10.776 -22.225 1.00 94.06 82 THR A C 1
ATOM 671 O O . THR A 1 82 ? 9.357 -11.674 -21.493 1.00 94.06 82 THR A O 1
ATOM 674 N N . ARG A 1 83 ? 9.641 -10.882 -23.554 1.00 93.75 83 ARG A N 1
ATOM 675 C CA . ARG A 1 83 ? 9.042 -12.065 -24.199 1.00 93.75 83 ARG A CA 1
ATOM 676 C C . ARG A 1 83 ? 9.809 -13.347 -23.892 1.00 93.75 83 ARG A C 1
ATOM 678 O O . ARG A 1 83 ? 9.184 -14.364 -23.612 1.00 93.75 83 ARG A O 1
ATOM 685 N N . GLU A 1 84 ? 11.136 -13.291 -23.911 1.00 94.56 84 GLU A N 1
ATOM 686 C CA . GLU A 1 84 ? 11.984 -14.427 -23.538 1.00 94.56 84 GLU A CA 1
ATOM 687 C C . GLU A 1 84 ? 11.763 -14.842 -22.080 1.00 94.56 84 GLU A C 1
ATOM 689 O O . GLU A 1 84 ? 11.590 -16.028 -21.804 1.00 94.56 84 GLU A O 1
ATOM 694 N N . LEU A 1 85 ? 11.678 -13.877 -21.158 1.00 92.38 85 LEU A N 1
ATOM 695 C CA . LEU A 1 85 ? 11.400 -14.139 -19.744 1.00 92.38 85 LEU A CA 1
ATOM 696 C C . LEU A 1 85 ? 10.043 -14.826 -19.543 1.00 92.38 85 LEU A C 1
ATOM 698 O O . LEU A 1 85 ? 9.937 -15.760 -18.756 1.00 92.38 85 LEU A O 1
ATOM 702 N N . PHE A 1 86 ? 9.013 -14.389 -20.268 1.00 91.06 86 PHE A N 1
ATOM 703 C CA . PHE A 1 86 ? 7.678 -14.987 -20.202 1.00 91.06 86 PHE A CA 1
ATOM 704 C C . PHE A 1 86 ? 7.608 -16.382 -20.841 1.00 91.06 86 PHE A C 1
ATOM 706 O O . PHE A 1 86 ? 6.743 -17.173 -20.472 1.00 91.06 86 PHE A O 1
ATOM 713 N N . ALA A 1 87 ? 8.499 -16.689 -21.787 1.00 92.69 87 ALA A N 1
ATOM 714 C CA . ALA A 1 87 ? 8.618 -18.013 -22.397 1.00 92.69 87 ALA A CA 1
ATOM 715 C C . ALA A 1 87 ? 9.491 -18.983 -21.578 1.00 92.69 87 ALA A C 1
ATOM 717 O O . ALA A 1 87 ? 9.483 -20.189 -21.838 1.00 92.69 87 ALA A O 1
ATOM 718 N N . ALA A 1 88 ? 10.263 -18.472 -20.618 1.00 93.69 88 ALA A N 1
ATOM 719 C CA . ALA A 1 88 ? 11.139 -19.272 -19.778 1.00 93.69 88 ALA A CA 1
ATOM 720 C C . ALA A 1 88 ? 10.356 -20.133 -18.772 1.00 93.69 88 ALA A C 1
ATOM 722 O O . ALA A 1 88 ? 9.175 -19.918 -18.494 1.00 93.69 88 ALA A O 1
ATOM 723 N N . ALA A 1 89 ? 11.043 -21.124 -18.196 1.00 91.19 89 ALA A N 1
ATOM 724 C CA . ALA A 1 89 ? 10.482 -21.909 -17.105 1.00 91.19 89 ALA A CA 1
ATOM 725 C C . ALA A 1 89 ? 10.147 -21.003 -15.899 1.00 91.19 89 ALA A C 1
ATOM 727 O O . ALA A 1 89 ? 10.894 -20.056 -15.629 1.00 91.19 89 ALA A O 1
ATOM 728 N N . PRO A 1 90 ? 9.069 -21.298 -15.147 1.00 85.88 90 PRO A N 1
ATOM 729 C CA . PRO A 1 90 ? 8.722 -20.542 -13.951 1.00 85.88 90 PRO A CA 1
ATOM 730 C C . PRO A 1 90 ? 9.887 -20.486 -12.963 1.00 85.88 90 PRO A C 1
ATOM 732 O O . PRO A 1 90 ? 10.622 -21.463 -12.792 1.00 85.88 90 PRO A O 1
ATOM 735 N N . SER A 1 91 ? 10.031 -19.352 -12.278 1.00 81.00 91 SER A N 1
ATOM 736 C CA . SER A 1 91 ? 10.999 -19.229 -11.191 1.00 81.00 91 SER A CA 1
ATOM 737 C C . SER A 1 91 ? 10.722 -20.273 -10.097 1.00 81.00 91 SER A C 1
ATOM 739 O O . SER A 1 91 ? 9.558 -20.611 -9.854 1.00 81.00 91 SER A O 1
ATOM 741 N N . PRO A 1 92 ? 11.765 -20.788 -9.421 1.00 78.81 92 PRO A N 1
ATOM 742 C CA . PRO A 1 92 ? 11.581 -21.700 -8.300 1.00 78.81 92 PRO A CA 1
ATOM 743 C C . PRO A 1 92 ? 10.734 -21.047 -7.194 1.00 78.81 92 PRO A C 1
ATOM 745 O O . PRO A 1 92 ? 10.708 -19.817 -7.082 1.00 78.81 92 PRO A O 1
ATOM 748 N N . PRO A 1 93 ? 10.039 -21.848 -6.366 1.00 78.50 93 PRO A N 1
ATOM 749 C CA . PRO A 1 93 ? 9.235 -21.319 -5.274 1.00 78.50 93 PRO A CA 1
ATOM 750 C C . PRO A 1 93 ? 10.096 -20.506 -4.303 1.00 78.50 93 PRO A C 1
ATOM 752 O O . PRO A 1 93 ? 11.252 -20.842 -4.030 1.00 78.50 93 PRO A O 1
ATOM 755 N N . TYR A 1 94 ? 9.511 -19.440 -3.762 1.00 75.44 94 TYR A N 1
ATOM 756 C CA . TYR A 1 94 ? 10.183 -18.617 -2.767 1.00 75.44 94 TYR A CA 1
ATOM 757 C C . TYR A 1 94 ? 10.440 -19.420 -1.488 1.00 75.44 94 TYR A C 1
ATOM 759 O O . TYR A 1 94 ? 9.614 -20.231 -1.064 1.00 75.44 94 TYR A O 1
ATOM 767 N N . THR A 1 95 ? 11.590 -19.185 -0.858 1.00 73.31 95 THR A N 1
ATOM 768 C CA . THR A 1 95 ? 11.957 -19.847 0.399 1.00 73.31 95 THR A CA 1
ATOM 769 C C . THR A 1 95 ? 11.930 -18.827 1.525 1.00 73.31 95 THR A C 1
ATOM 771 O O . THR A 1 95 ? 12.570 -17.780 1.446 1.00 73.31 95 THR A O 1
AT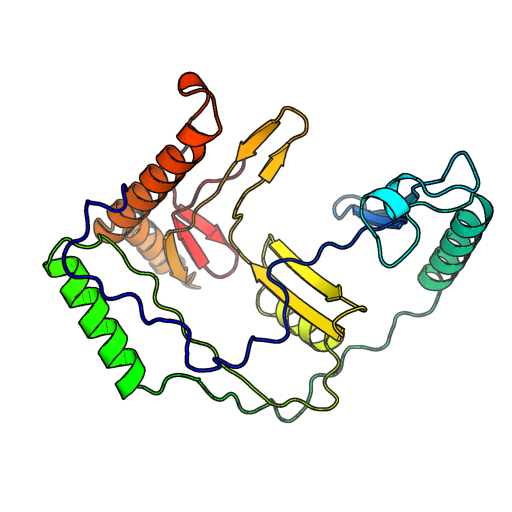OM 774 N N . LEU A 1 96 ? 11.172 -19.123 2.578 1.00 69.75 96 LEU A N 1
ATOM 775 C CA . LEU A 1 96 ? 11.148 -18.283 3.768 1.00 69.75 96 LEU A CA 1
ATOM 776 C C . LEU A 1 96 ? 12.427 -18.476 4.592 1.00 69.75 96 LEU A C 1
ATOM 778 O O . LEU A 1 96 ? 12.900 -19.611 4.729 1.00 69.75 96 LEU A O 1
ATOM 782 N N . PRO A 1 97 ? 12.960 -17.404 5.203 1.00 64.38 97 PRO A N 1
ATOM 783 C CA . PRO A 1 97 ? 14.016 -17.555 6.186 1.00 64.38 97 PRO A CA 1
ATOM 784 C C . PRO A 1 97 ? 13.521 -18.425 7.337 1.00 64.38 97 PRO A C 1
ATOM 786 O O . PRO A 1 97 ? 12.455 -18.189 7.911 1.00 64.38 97 PRO A O 1
ATOM 789 N N . THR A 1 98 ? 14.305 -19.455 7.639 1.00 67.06 98 THR A N 1
ATOM 790 C CA . THR A 1 98 ? 14.057 -20.363 8.754 1.00 67.06 98 THR A CA 1
ATOM 791 C C . THR A 1 98 ? 15.329 -20.404 9.605 1.00 67.06 98 THR A C 1
ATOM 793 O O . THR A 1 98 ? 16.378 -20.771 9.071 1.00 67.06 98 THR A O 1
ATOM 796 N N . PRO A 1 99 ? 15.280 -20.027 10.897 1.00 70.88 99 PRO A N 1
ATOM 797 C CA . PRO A 1 99 ? 14.100 -19.611 11.663 1.00 70.88 99 PRO A CA 1
ATOM 798 C C . PRO A 1 99 ? 13.578 -18.213 11.279 1.00 70.88 99 PRO A C 1
ATOM 800 O O . PRO A 1 99 ? 14.269 -17.434 10.624 1.00 70.88 99 PRO A O 1
ATOM 803 N N . LEU A 1 100 ? 12.350 -17.900 11.713 1.00 68.12 100 LEU A N 1
ATOM 804 C CA . LEU A 1 100 ? 11.822 -16.536 11.644 1.00 68.12 100 LEU A CA 1
ATOM 805 C C . LEU A 1 100 ? 12.708 -15.586 12.465 1.00 68.12 100 LEU A C 1
ATOM 807 O O . LEU A 1 100 ? 13.235 -15.993 13.505 1.00 68.12 100 LEU A O 1
ATOM 811 N N . PRO A 1 101 ? 12.865 -14.329 12.029 1.00 75.12 101 PRO A N 1
ATOM 812 C CA . PRO A 1 101 ? 13.701 -13.381 12.739 1.00 75.12 101 PRO A CA 1
ATOM 813 C C . PRO A 1 101 ? 13.043 -12.924 14.046 1.00 75.12 101 PRO A C 1
ATOM 815 O O . PRO A 1 101 ? 11.820 -12.803 14.141 1.00 75.12 101 PRO A O 1
ATOM 818 N N . SER A 1 102 ? 13.871 -12.626 15.045 1.00 79.50 102 SER A N 1
ATOM 819 C CA . SER A 1 102 ? 13.416 -12.019 16.295 1.00 79.50 102 SER A CA 1
ATOM 820 C C . SER A 1 102 ? 13.181 -10.526 16.094 1.00 79.50 102 SER A C 1
ATOM 822 O O . SER A 1 102 ? 14.065 -9.813 15.617 1.00 79.50 102 SER A O 1
ATOM 824 N N . PHE A 1 103 ? 11.993 -10.059 16.473 1.00 85.38 103 PHE A N 1
ATOM 825 C CA . PHE A 1 103 ? 11.633 -8.648 16.425 1.00 85.38 103 PHE A CA 1
ATOM 826 C C . PHE A 1 103 ? 11.825 -7.988 17.789 1.00 85.38 103 PHE A C 1
ATOM 828 O O . PHE A 1 103 ? 11.378 -8.502 18.811 1.00 85.38 103 PHE A O 1
ATOM 835 N N . GLU A 1 104 ? 12.427 -6.808 17.778 1.00 86.19 104 GLU A N 1
ATOM 836 C CA . GLU A 1 104 ? 12.578 -5.915 18.917 1.00 86.19 104 GLU A CA 1
ATOM 837 C C . GLU A 1 104 ? 11.644 -4.718 18.738 1.00 86.19 104 GLU A C 1
ATOM 839 O O . GLU A 1 104 ? 11.712 -4.000 17.733 1.00 86.19 104 GLU A O 1
ATOM 844 N N . ALA A 1 105 ? 10.753 -4.507 19.705 1.00 87.62 105 ALA A N 1
ATOM 845 C CA . ALA A 1 105 ? 9.970 -3.283 19.790 1.00 87.62 105 ALA A CA 1
ATOM 846 C C . ALA A 1 105 ? 10.874 -2.126 20.234 1.00 87.62 105 ALA A C 1
ATOM 848 O O . ALA A 1 105 ? 11.749 -2.302 21.078 1.00 87.62 105 ALA A O 1
ATOM 849 N N . ILE A 1 106 ? 10.662 -0.934 19.677 1.00 86.62 106 ILE A N 1
ATOM 850 C CA . ILE A 1 106 ? 11.371 0.268 20.144 1.00 86.62 106 ILE A CA 1
ATOM 851 C C . ILE A 1 106 ? 10.828 0.757 21.486 1.00 86.62 106 ILE A C 1
ATOM 853 O O . ILE A 1 106 ? 11.580 1.343 22.259 1.00 86.62 106 ILE A O 1
ATOM 857 N N . ASP A 1 107 ? 9.546 0.514 21.749 1.00 86.06 107 ASP A N 1
ATOM 858 C CA . ASP A 1 107 ? 8.922 0.792 23.035 1.00 86.06 107 ASP A CA 1
ATOM 859 C C . ASP A 1 107 ? 8.688 -0.523 23.777 1.00 86.06 107 ASP A C 1
ATOM 861 O O . ASP A 1 107 ? 8.156 -1.478 23.209 1.00 86.06 107 ASP A O 1
ATOM 865 N N . ASP A 1 108 ? 9.064 -0.558 25.050 1.00 86.94 108 ASP A N 1
ATOM 866 C CA . ASP A 1 108 ? 8.620 -1.595 25.977 1.00 86.94 108 ASP A CA 1
ATOM 867 C C . ASP A 1 108 ? 7.232 -1.261 26.558 1.00 86.94 108 ASP A C 1
ATOM 869 O O . ASP A 1 108 ? 6.667 -0.189 26.326 1.00 86.94 108 ASP A O 1
ATOM 873 N N . GLU A 1 109 ? 6.664 -2.186 27.330 1.00 87.69 109 GLU A N 1
ATOM 874 C CA . GLU A 1 109 ? 5.328 -2.028 27.917 1.00 87.69 109 GLU A CA 1
ATOM 875 C C . GLU A 1 109 ? 5.201 -0.757 28.767 1.00 87.69 109 GLU A C 1
ATOM 877 O O . GLU A 1 109 ? 4.213 -0.026 28.660 1.00 87.69 109 GLU A O 1
ATOM 882 N N . ASN A 1 110 ? 6.213 -0.456 29.582 1.00 90.31 110 ASN A N 1
ATOM 883 C CA . ASN A 1 110 ? 6.191 0.692 30.483 1.00 90.31 110 ASN A CA 1
ATOM 884 C C . ASN A 1 110 ? 6.235 2.012 29.708 1.00 90.31 110 ASN A C 1
ATOM 886 O O . ASN A 1 110 ? 5.425 2.909 29.952 1.00 90.31 110 ASN A O 1
ATOM 890 N N . SER A 1 111 ? 7.161 2.132 28.758 1.00 90.31 111 SER A N 1
ATOM 891 C CA . SER A 1 111 ? 7.311 3.327 27.925 1.00 90.31 111 SER A CA 1
ATOM 892 C C . SER A 1 111 ? 6.097 3.547 27.023 1.00 90.31 111 SER A C 1
ATOM 894 O O . SER A 1 111 ? 5.630 4.682 26.898 1.00 90.31 111 SER A O 1
ATOM 896 N N . TYR A 1 112 ? 5.513 2.486 26.459 1.00 91.38 112 TYR A N 1
ATOM 897 C CA . TYR A 1 112 ? 4.290 2.604 25.668 1.00 91.38 112 TYR A CA 1
ATOM 898 C C . TYR A 1 112 ? 3.079 2.986 26.534 1.00 91.38 112 TYR A C 1
ATOM 900 O O . TYR A 1 112 ? 2.310 3.873 26.161 1.00 91.38 112 TYR A O 1
ATOM 908 N N . SER A 1 113 ? 2.952 2.415 27.736 1.00 93.62 113 SER A N 1
ATOM 909 C CA . SER A 1 113 ? 1.888 2.768 28.691 1.00 93.62 113 SER A CA 1
ATOM 910 C C . SER A 1 113 ? 1.952 4.236 29.115 1.00 93.62 113 SER A C 1
ATOM 912 O O . SER A 1 113 ? 0.927 4.912 29.203 1.00 93.62 113 SER A O 1
ATOM 914 N N . GLN A 1 114 ? 3.155 4.782 29.304 1.00 94.56 114 GLN A N 1
ATOM 915 C CA . GLN A 1 114 ? 3.332 6.209 29.583 1.00 94.56 114 GLN A CA 1
ATOM 916 C C . GLN A 1 114 ? 2.862 7.093 28.419 1.00 94.56 114 GLN A C 1
ATOM 918 O O . GLN A 1 114 ? 2.214 8.113 28.663 1.00 94.56 114 GLN A O 1
ATOM 923 N N . LYS A 1 115 ? 3.117 6.697 27.162 1.00 94.31 115 LYS A N 1
ATOM 924 C CA . LYS A 1 115 ? 2.583 7.408 25.984 1.00 94.31 115 LYS A CA 1
ATOM 925 C C . LYS A 1 115 ? 1.056 7.385 25.959 1.00 94.31 115 LYS A C 1
ATOM 927 O O . LYS A 1 115 ? 0.446 8.413 25.673 1.00 94.31 115 LYS A O 1
ATOM 932 N N . ILE A 1 116 ? 0.441 6.250 26.306 1.00 95.00 116 ILE A N 1
ATOM 933 C CA . ILE A 1 116 ? -1.021 6.127 26.411 1.00 95.00 116 ILE A CA 1
ATOM 934 C C . ILE A 1 116 ? -1.566 7.085 27.475 1.00 95.00 116 ILE A C 1
ATOM 936 O O . ILE A 1 116 ? -2.494 7.841 27.193 1.00 95.00 116 ILE A O 1
ATOM 940 N N . HIS A 1 117 ? -0.982 7.105 28.676 1.00 96.44 117 HIS A N 1
ATOM 941 C CA . HIS A 1 117 ? -1.425 8.009 29.742 1.00 96.44 117 HIS A CA 1
ATOM 942 C C . HIS A 1 117 ? -1.281 9.483 29.359 1.00 96.44 117 HIS A C 1
ATOM 944 O O . HIS A 1 117 ? -2.188 10.271 29.623 1.00 96.44 117 HIS A O 1
ATOM 950 N N . ALA A 1 118 ? -0.183 9.850 28.697 1.00 95.50 118 ALA A N 1
ATOM 951 C CA . ALA A 1 118 ? 0.013 11.204 28.194 1.00 95.50 118 ALA A CA 1
ATOM 952 C C . ALA A 1 118 ? -1.045 11.582 27.142 1.00 95.50 118 ALA A C 1
ATOM 954 O O . ALA A 1 118 ? -1.629 12.660 27.228 1.00 95.50 118 ALA A O 1
ATOM 955 N N . ALA A 1 119 ? -1.351 10.685 26.197 1.00 94.81 119 ALA A N 1
ATOM 956 C CA . ALA A 1 119 ? -2.395 10.911 25.197 1.00 94.81 119 ALA A CA 1
ATOM 957 C C . ALA A 1 119 ? -3.784 11.061 25.841 1.00 94.81 119 ALA A C 1
ATOM 959 O O . ALA A 1 119 ? -4.523 11.984 25.512 1.00 94.81 119 ALA A O 1
ATOM 960 N 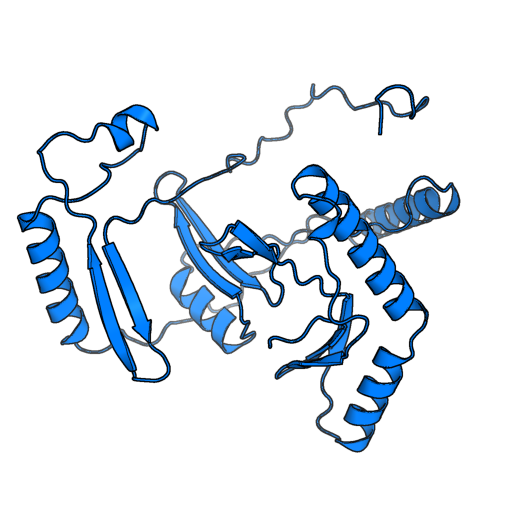N . GLN A 1 120 ? -4.123 10.209 26.813 1.00 94.38 120 GLN A N 1
ATOM 961 C CA . GLN A 1 120 ? -5.376 10.319 27.566 1.00 94.38 120 GLN A CA 1
ATOM 962 C C . GLN A 1 120 ? -5.475 11.636 28.339 1.00 94.38 120 GLN A C 1
ATOM 964 O O . GLN A 1 120 ? -6.559 12.210 28.428 1.00 94.38 120 GLN A O 1
ATOM 969 N N . GLN A 1 121 ? -4.367 12.109 28.912 1.00 95.62 121 GLN A N 1
ATOM 970 C CA . GLN A 1 121 ? -4.343 13.380 29.626 1.00 95.62 121 GLN A CA 1
ATOM 971 C C . GLN A 1 121 ? -4.554 14.560 28.670 1.00 95.62 121 GLN A C 1
ATOM 973 O O . GLN A 1 121 ? -5.401 15.402 28.948 1.00 95.62 121 GLN A O 1
ATOM 978 N N . ALA A 1 122 ? -3.891 14.560 27.510 1.00 93.81 122 ALA A N 1
ATOM 979 C CA . ALA A 1 122 ? -4.101 15.571 26.473 1.00 93.81 122 ALA A CA 1
ATOM 980 C C . ALA A 1 122 ? -5.562 15.603 25.981 1.00 93.81 122 ALA A C 1
ATOM 982 O O . ALA A 1 122 ? -6.135 16.676 25.804 1.00 93.81 122 ALA A O 1
ATOM 983 N N . ILE A 1 123 ? -6.199 14.434 25.833 1.00 92.25 123 ILE A N 1
ATOM 984 C CA . ILE A 1 123 ? -7.625 14.347 25.478 1.00 92.25 123 ILE A CA 1
ATOM 985 C C . ILE A 1 123 ? -8.509 14.947 26.582 1.00 92.25 123 ILE A C 1
ATOM 987 O O . ILE A 1 123 ? -9.418 15.722 26.294 1.00 92.25 123 ILE A O 1
ATOM 991 N N . LYS A 1 124 ? -8.232 14.640 27.857 1.00 93.81 124 LYS A N 1
ATOM 992 C CA . LYS A 1 124 ? -8.983 15.197 29.002 1.00 93.81 124 LYS A CA 1
ATOM 993 C C . LYS A 1 124 ? -8.844 16.712 29.126 1.00 93.81 124 LYS A C 1
ATOM 995 O O . LYS A 1 124 ? -9.790 17.372 29.544 1.00 93.81 124 LYS A O 1
ATOM 1000 N N . GLU A 1 125 ? -7.675 17.246 28.791 1.00 95.31 125 GLU A N 1
ATOM 1001 C CA . GLU A 1 125 ? -7.388 18.684 28.803 1.00 95.31 125 GLU A CA 1
ATOM 1002 C C . GLU A 1 125 ? -7.993 19.417 27.595 1.00 95.31 125 GLU A C 1
ATOM 1004 O O . GLU A 1 125 ? -8.031 20.645 27.582 1.00 95.31 125 GLU A O 1
ATOM 1009 N N . GLY A 1 126 ? -8.529 18.680 26.615 1.00 90.56 126 GLY A N 1
ATOM 1010 C CA . GLY A 1 126 ? -9.134 19.244 25.410 1.00 90.56 126 GLY A CA 1
ATOM 1011 C C . GLY A 1 126 ? -8.118 19.673 24.348 1.00 90.56 126 GLY A C 1
ATOM 1012 O O . GLY A 1 126 ? -8.472 20.433 23.450 1.00 90.56 126 GLY A O 1
ATOM 1013 N N . GLU A 1 127 ? -6.873 19.193 24.426 1.00 90.38 127 GLU A N 1
ATOM 1014 C CA . GLU A 1 127 ? -5.813 19.489 23.449 1.00 90.38 127 GLU A CA 1
ATOM 1015 C C . GLU A 1 127 ? -6.043 18.769 22.108 1.00 90.38 127 GLU A C 1
ATOM 1017 O O . GLU A 1 127 ? -5.657 19.261 21.049 1.00 90.38 127 GLU A O 1
ATOM 1022 N N . THR A 1 128 ? -6.674 17.592 22.141 1.00 86.50 128 THR A N 1
ATOM 1023 C CA . THR A 1 128 ? -7.053 16.804 20.958 1.00 86.50 128 THR A CA 1
ATOM 1024 C C . THR A 1 128 ? -8.228 15.877 21.277 1.00 86.50 128 THR A C 1
ATOM 1026 O O . THR A 1 128 ? -8.466 15.553 22.437 1.00 86.50 128 THR A O 1
ATOM 1029 N N . TYR A 1 129 ? -8.949 15.422 20.253 1.00 81.50 129 TYR A N 1
ATOM 1030 C CA . TYR A 1 129 ? -10.054 14.466 20.391 1.00 81.50 129 TYR A CA 1
ATOM 1031 C C . TYR A 1 129 ? -9.607 13.006 20.227 1.00 81.50 129 TYR A C 1
ATOM 1033 O O . TYR A 1 129 ? -10.158 12.120 20.874 1.00 81.50 129 TYR A O 1
ATOM 1041 N N . GLU A 1 130 ? -8.580 12.756 19.409 1.00 83.50 130 GLU A N 1
ATOM 1042 C CA . GLU A 1 130 ? -8.018 11.423 19.163 1.00 83.50 130 GLU A CA 1
ATOM 1043 C C . GLU A 1 130 ? -6.499 11.516 18.966 1.00 83.50 130 GLU A C 1
ATOM 1045 O O . GLU A 1 130 ? -5.969 12.531 18.504 1.00 83.50 130 GLU A O 1
ATOM 1050 N N . VAL A 1 131 ? -5.789 10.442 19.320 1.00 87.75 131 VAL A N 1
ATOM 1051 C CA . VAL A 1 131 ? -4.371 10.245 19.010 1.00 87.75 131 VAL A CA 1
ATOM 1052 C C . VAL A 1 131 ? -4.162 8.812 18.533 1.00 87.75 131 VAL A C 1
ATOM 1054 O O . VAL A 1 131 ? -4.414 7.864 19.275 1.00 87.75 131 VAL A O 1
ATOM 1057 N N . THR A 1 132 ? -3.624 8.647 17.326 1.00 88.50 132 THR A N 1
ATOM 1058 C CA . THR A 1 132 ? -3.181 7.341 16.825 1.00 88.50 132 THR A CA 1
ATOM 1059 C C . THR A 1 132 ? -1.733 7.094 17.250 1.00 88.50 132 THR A C 1
ATOM 1061 O O . THR A 1 132 ? -0.788 7.529 16.592 1.00 88.50 132 THR A O 1
ATOM 1064 N N . LEU A 1 133 ? -1.543 6.420 18.385 1.00 91.69 133 LEU A N 1
ATOM 1065 C CA . LEU A 1 133 ? -0.212 6.003 18.829 1.00 91.69 133 LEU A CA 1
ATOM 1066 C C . LEU A 1 133 ? 0.256 4.782 18.031 1.00 91.69 133 LEU A C 1
ATOM 1068 O O . LEU A 1 133 ? -0.475 3.807 17.878 1.00 91.69 133 LEU A O 1
ATOM 1072 N N . THR A 1 134 ? 1.501 4.826 17.562 1.00 90.75 134 THR A N 1
ATOM 1073 C CA . THR A 1 134 ? 2.147 3.717 16.852 1.00 90.75 134 THR A CA 1
ATOM 1074 C C . THR A 1 134 ? 3.512 3.425 17.457 1.00 90.75 134 THR A C 1
ATOM 1076 O O . THR A 1 134 ? 4.225 4.351 17.853 1.00 90.75 134 THR A O 1
ATOM 1079 N N . THR A 1 135 ? 3.914 2.156 17.453 1.00 89.06 135 THR A N 1
ATOM 1080 C CA . THR A 1 135 ? 5.292 1.741 17.742 1.00 89.06 135 THR A CA 1
ATOM 1081 C C . THR A 1 135 ? 5.911 1.046 16.530 1.00 89.06 135 THR A C 1
ATOM 1083 O O . THR A 1 135 ? 5.227 0.736 15.554 1.00 89.06 135 THR A O 1
ATOM 1086 N N . ARG A 1 136 ? 7.224 0.812 16.572 1.00 90.88 136 ARG A N 1
ATOM 1087 C CA . ARG A 1 136 ? 7.965 0.134 15.505 1.00 90.88 136 ARG A CA 1
ATOM 1088 C C . ARG A 1 136 ? 8.667 -1.096 16.050 1.00 90.88 136 ARG A C 1
ATOM 1090 O O . ARG A 1 136 ? 9.373 -1.012 17.051 1.00 90.88 136 ARG A O 1
ATOM 1097 N N . PHE A 1 137 ? 8.556 -2.184 15.299 1.00 88.06 137 PHE A N 1
ATOM 1098 C CA . PHE A 1 137 ? 9.333 -3.399 15.488 1.00 88.06 137 PHE A CA 1
ATOM 1099 C C . PHE A 1 137 ? 10.485 -3.441 14.483 1.00 88.06 137 PHE A C 1
ATOM 1101 O O . PHE A 1 137 ? 10.337 -3.020 13.333 1.00 88.06 137 PHE A O 1
ATOM 1108 N N . ARG A 1 138 ? 11.649 -3.916 14.918 1.00 89.50 138 ARG A N 1
ATOM 1109 C CA . ARG A 1 138 ? 12.856 -4.058 14.100 1.00 89.50 138 ARG A CA 1
ATOM 1110 C C . ARG A 1 138 ? 13.396 -5.466 14.236 1.00 89.50 138 ARG A C 1
ATOM 1112 O O . ARG A 1 138 ? 13.393 -6.014 15.324 1.00 89.50 138 ARG A O 1
ATOM 1119 N N . ALA A 1 139 ? 13.902 -6.020 13.150 1.00 87.06 139 ALA A N 1
ATOM 1120 C CA . ALA A 1 139 ? 14.606 -7.288 13.178 1.00 87.06 139 ALA A CA 1
ATOM 1121 C C . ALA A 1 139 ? 15.829 -7.212 12.266 1.00 87.06 139 ALA A C 1
ATOM 1123 O O . ALA A 1 139 ? 15.799 -6.528 11.238 1.00 87.06 139 ALA A O 1
ATOM 1124 N N . HIS A 1 140 ? 16.905 -7.900 12.647 1.00 85.00 140 HIS A N 1
ATOM 1125 C CA . HIS A 1 140 ? 18.062 -8.087 11.781 1.00 85.00 140 HIS A CA 1
ATOM 1126 C C . HIS A 1 140 ? 17.925 -9.417 11.041 1.00 85.00 140 HIS A C 1
ATOM 1128 O O . HIS A 1 140 ? 17.922 -10.481 11.657 1.00 85.00 140 HIS A O 1
ATOM 1134 N N . CYS A 1 141 ? 17.801 -9.340 9.718 1.00 79.44 141 CYS A N 1
ATOM 1135 C CA . CYS A 1 141 ? 17.461 -10.482 8.877 1.00 79.44 141 CYS A CA 1
ATOM 1136 C C . CYS A 1 141 ? 18.450 -10.601 7.702 1.00 79.44 141 CYS A C 1
ATOM 1138 O O . CYS A 1 141 ? 18.074 -10.334 6.558 1.00 79.44 141 CYS A O 1
ATOM 1140 N N . PRO A 1 142 ? 19.732 -10.930 7.952 1.00 81.12 142 PRO A N 1
ATOM 1141 C CA . PRO A 1 142 ? 20.715 -11.039 6.883 1.00 81.12 142 PRO A CA 1
ATOM 1142 C C . PRO A 1 142 ? 20.349 -12.199 5.949 1.00 81.12 142 PRO A C 1
ATOM 1144 O O . PRO A 1 142 ? 19.949 -13.270 6.401 1.00 81.12 142 PRO A O 1
ATOM 1147 N N . GLY A 1 143 ? 20.479 -11.983 4.640 1.00 80.00 143 GLY A N 1
ATOM 1148 C CA . GLY A 1 143 ? 20.203 -13.009 3.628 1.00 80.00 143 GLY A CA 1
ATOM 1149 C C . GLY A 1 143 ? 18.721 -13.266 3.341 1.00 80.00 143 GLY A C 1
ATOM 1150 O O . GLY A 1 143 ? 18.409 -14.182 2.585 1.00 80.00 143 GLY A O 1
ATOM 1151 N N . VAL A 1 144 ? 17.803 -12.474 3.905 1.00 83.50 144 VAL A N 1
ATOM 1152 C CA . VAL A 1 144 ? 16.390 -12.530 3.511 1.00 83.50 144 VAL A CA 1
ATOM 1153 C C . VAL A 1 144 ? 16.213 -11.861 2.160 1.00 83.50 144 VAL A C 1
ATOM 1155 O O . VAL A 1 144 ? 16.500 -10.676 2.019 1.00 83.50 144 VAL A O 1
ATOM 1158 N N . ASP A 1 145 ? 15.688 -12.611 1.193 1.00 87.25 145 ASP A N 1
ATOM 1159 C CA . ASP A 1 145 ? 15.212 -12.049 -0.067 1.00 87.25 145 ASP A CA 1
ATOM 1160 C C . ASP A 1 145 ? 13.910 -11.252 0.172 1.00 87.25 145 ASP A C 1
ATOM 1162 O O . ASP A 1 145 ? 12.887 -11.841 0.555 1.00 87.25 145 ASP A O 1
ATOM 1166 N N . PRO A 1 146 ? 13.904 -9.922 -0.048 1.00 90.06 146 PRO A N 1
ATOM 1167 C CA . PRO A 1 146 ? 12.721 -9.096 0.167 1.00 90.06 146 PRO A CA 1
ATOM 1168 C C . PRO A 1 146 ? 11.531 -9.507 -0.702 1.00 90.06 146 PRO A C 1
ATOM 1170 O O . PRO A 1 146 ? 10.384 -9.367 -0.271 1.00 90.06 146 PRO A O 1
ATOM 1173 N N . TYR A 1 147 ? 11.774 -10.012 -1.916 1.00 91.00 147 TYR A N 1
ATOM 1174 C CA . TYR A 1 147 ? 10.695 -10.397 -2.822 1.00 91.00 147 TYR A CA 1
ATOM 1175 C C . TYR A 1 147 ? 9.982 -11.662 -2.333 1.00 91.00 147 TYR A C 1
ATOM 1177 O O . TYR A 1 147 ? 8.755 -11.686 -2.230 1.00 91.00 147 TYR A O 1
ATOM 1185 N N . SER A 1 148 ? 10.740 -12.674 -1.907 1.00 88.81 148 SER A N 1
ATOM 1186 C CA . SER A 1 148 ? 10.210 -13.860 -1.226 1.00 88.81 148 SER A CA 1
ATOM 1187 C C . SER A 1 148 ? 9.375 -13.503 0.010 1.00 88.81 148 SER A C 1
ATOM 1189 O O . SER A 1 148 ? 8.280 -14.040 0.209 1.00 88.81 148 SER A O 1
ATOM 1191 N N . LEU A 1 149 ? 9.850 -12.555 0.825 1.00 88.38 149 LEU A N 1
ATOM 1192 C CA . LEU A 1 149 ? 9.112 -12.074 1.993 1.00 88.38 149 LEU A CA 1
ATOM 1193 C C . LEU A 1 149 ? 7.792 -11.391 1.597 1.00 88.38 149 LEU A C 1
ATOM 1195 O O . LEU A 1 149 ? 6.760 -11.641 2.220 1.00 88.38 149 LEU A O 1
ATOM 1199 N N . TYR A 1 150 ? 7.798 -10.583 0.537 1.00 92.25 150 TYR A N 1
ATOM 1200 C CA . TYR A 1 150 ? 6.594 -9.943 0.008 1.00 92.25 150 TYR A CA 1
ATOM 1201 C C . TYR A 1 150 ? 5.549 -10.943 -0.487 1.00 92.25 150 TYR A C 1
ATOM 1203 O O . TYR A 1 150 ? 4.372 -10.799 -0.166 1.00 92.25 150 TYR A O 1
ATOM 1211 N N . LEU A 1 151 ? 5.955 -11.978 -1.227 1.00 90.69 151 LEU A N 1
ATOM 1212 C CA . LEU A 1 151 ? 5.030 -13.016 -1.693 1.00 90.69 151 LEU A CA 1
ATOM 1213 C C . LEU A 1 151 ? 4.385 -13.763 -0.516 1.00 90.69 151 LEU A C 1
ATOM 1215 O O . LEU A 1 151 ? 3.182 -14.045 -0.529 1.00 90.69 151 LEU A O 1
ATOM 1219 N N . SER A 1 152 ? 5.152 -14.012 0.549 1.00 87.50 152 SER A N 1
ATOM 1220 C CA . SER A 1 152 ? 4.595 -14.568 1.782 1.00 87.50 152 SER A CA 1
ATOM 1221 C C . SER A 1 152 ? 3.669 -13.595 2.515 1.00 87.50 152 SER A C 1
ATOM 1223 O O . SER A 1 152 ? 2.700 -14.043 3.124 1.00 87.50 152 SER A O 1
ATOM 1225 N N . LEU A 1 153 ? 3.956 -12.292 2.504 1.00 88.94 153 LEU A N 1
ATOM 1226 C CA . LEU A 1 153 ? 3.080 -11.282 3.099 1.00 88.94 153 LEU A CA 1
ATOM 1227 C C . LEU A 1 153 ? 1.749 -11.225 2.341 1.00 88.94 153 LEU A C 1
ATOM 1229 O O . LEU A 1 153 ? 0.690 -11.327 2.951 1.00 88.94 153 LEU A O 1
ATOM 1233 N N . ARG A 1 154 ? 1.813 -11.135 1.009 1.00 90.06 154 ARG A N 1
ATOM 1234 C CA . ARG A 1 154 ? 0.649 -11.039 0.121 1.00 90.06 154 ARG A CA 1
ATOM 1235 C C . ARG A 1 154 ? -0.260 -12.267 0.193 1.00 90.06 154 ARG A C 1
ATOM 1237 O O . ARG A 1 154 ? -1.468 -12.115 0.084 1.00 90.06 154 ARG A O 1
ATOM 1244 N N . SER A 1 155 ? 0.299 -13.464 0.377 1.00 87.75 155 SER A N 1
ATOM 1245 C CA . SER A 1 155 ? -0.504 -14.688 0.536 1.00 87.75 155 SER A CA 1
ATOM 1246 C C . SER A 1 155 ? -1.177 -14.803 1.906 1.00 87.75 155 SER A C 1
ATOM 1248 O O . SER A 1 155 ? -2.250 -15.386 1.996 1.00 87.75 155 SER A O 1
ATOM 1250 N N . ARG A 1 156 ? -0.570 -14.265 2.974 1.00 86.38 156 ARG A N 1
ATOM 1251 C CA . ARG A 1 156 ? -1.110 -14.350 4.346 1.00 86.38 156 ARG A CA 1
ATOM 1252 C C . ARG A 1 156 ? -2.038 -13.199 4.724 1.00 86.38 156 ARG A C 1
ATOM 1254 O O . ARG A 1 156 ? -2.884 -13.376 5.591 1.00 86.38 156 ARG A O 1
ATOM 1261 N N . ASN A 1 157 ? -1.830 -12.026 4.139 1.00 84.31 157 ASN A N 1
ATOM 1262 C CA . ASN A 1 157 ? -2.612 -10.825 4.403 1.00 84.31 157 ASN A CA 1
ATOM 1263 C C . ASN A 1 157 ? -2.897 -10.104 3.077 1.00 84.31 157 ASN A C 1
ATOM 1265 O O . ASN A 1 157 ? -2.250 -9.089 2.790 1.00 84.31 157 ASN A O 1
ATOM 1269 N N . PRO A 1 158 ? -3.774 -10.662 2.222 1.00 86.69 158 PRO A N 1
ATOM 1270 C CA . PRO A 1 158 ? -4.138 -10.032 0.962 1.00 86.69 158 PRO A CA 1
ATOM 1271 C C . PRO A 1 158 ? -4.838 -8.696 1.225 1.00 86.69 158 PRO A C 1
ATOM 1273 O O . PRO A 1 158 ? -5.704 -8.599 2.091 1.00 86.69 158 PRO A O 1
ATOM 1276 N N . ALA A 1 159 ? -4.466 -7.661 0.472 1.00 87.88 159 ALA A N 1
ATOM 1277 C CA . ALA A 1 159 ? -5.068 -6.341 0.598 1.00 87.88 159 ALA A CA 1
ATOM 1278 C C . ALA A 1 159 ? -5.234 -5.669 -0.778 1.00 87.88 159 ALA A C 1
ATOM 1280 O O . ALA A 1 159 ? -4.448 -5.942 -1.691 1.00 87.88 159 ALA A O 1
ATOM 1281 N N . PRO A 1 160 ? -6.232 -4.783 -0.947 1.00 86.81 160 PRO A N 1
ATOM 1282 C CA . PRO A 1 160 ? -6.467 -4.068 -2.203 1.00 86.81 160 PRO A CA 1
ATOM 1283 C C . PRO A 1 160 ? -5.296 -3.167 -2.622 1.00 86.81 160 PRO A C 1
ATOM 1285 O O . PRO A 1 160 ? -5.081 -2.967 -3.817 1.00 86.81 160 PRO A O 1
ATOM 1288 N N . TYR A 1 161 ? -4.511 -2.655 -1.665 1.00 91.00 161 TYR A N 1
ATOM 1289 C CA . TYR A 1 161 ? -3.377 -1.763 -1.925 1.00 91.00 161 TYR A CA 1
ATOM 1290 C C . TYR A 1 161 ? -2.059 -2.385 -1.443 1.00 91.00 161 TYR A C 1
ATOM 1292 O O . TYR A 1 161 ? -1.428 -1.924 -0.486 1.00 91.00 161 TYR A O 1
ATOM 1300 N N . SER A 1 162 ? -1.624 -3.455 -2.112 1.00 94.12 162 SER A N 1
ATOM 1301 C CA . SER A 1 162 ? -0.305 -4.064 -1.892 1.00 94.12 162 SER A CA 1
ATOM 1302 C C . SER A 1 162 ? 0.751 -3.505 -2.849 1.00 94.12 162 SER A C 1
ATOM 1304 O O . SER A 1 162 ? 0.477 -3.261 -4.024 1.00 94.12 162 SER A O 1
ATOM 1306 N N . ALA A 1 163 ? 1.983 -3.343 -2.363 1.00 95.12 163 ALA A N 1
ATOM 1307 C CA . ALA A 1 163 ? 3.099 -2.870 -3.177 1.00 95.12 163 ALA A CA 1
ATOM 1308 C C . ALA A 1 163 ? 4.430 -3.511 -2.761 1.00 95.12 163 ALA A C 1
ATOM 1310 O O . ALA A 1 163 ? 4.721 -3.649 -1.573 1.00 95.12 163 ALA A O 1
ATOM 1311 N N . TYR A 1 164 ? 5.252 -3.839 -3.759 1.00 96.25 164 TYR A N 1
ATOM 1312 C CA . TYR A 1 164 ? 6.680 -4.113 -3.618 1.00 96.25 164 TYR A CA 1
ATOM 1313 C C . TYR A 1 164 ? 7.431 -3.002 -4.343 1.00 96.25 164 TYR A C 1
ATOM 1315 O O . TYR A 1 164 ? 7.284 -2.854 -5.557 1.00 96.25 164 TYR A O 1
ATOM 1323 N N . ILE A 1 165 ? 8.210 -2.208 -3.614 1.00 95.44 165 ILE A N 1
ATOM 1324 C CA . ILE A 1 165 ? 8.945 -1.080 -4.189 1.00 95.44 165 ILE A CA 1
ATOM 1325 C C . ILE A 1 165 ? 10.392 -1.174 -3.736 1.00 95.44 165 ILE A C 1
ATOM 1327 O O . ILE A 1 165 ? 10.666 -1.083 -2.545 1.00 95.44 165 ILE A O 1
ATOM 1331 N N . HIS A 1 166 ? 11.315 -1.330 -4.678 1.00 93.69 166 HIS A N 1
ATOM 1332 C CA . HIS A 1 166 ? 12.745 -1.244 -4.409 1.00 93.69 166 HIS A CA 1
ATOM 1333 C C . HIS A 1 166 ? 13.283 0.079 -4.957 1.00 93.69 166 HIS A C 1
ATOM 1335 O O . HIS A 1 166 ? 13.069 0.397 -6.127 1.00 93.69 166 HIS A O 1
ATOM 1341 N N . PHE A 1 167 ? 13.968 0.841 -4.108 1.00 91.50 167 PHE A N 1
ATOM 1342 C CA . PHE A 1 167 ? 14.638 2.092 -4.441 1.00 91.50 167 PHE A CA 1
ATOM 1343 C C . PHE A 1 167 ? 16.148 1.845 -4.557 1.00 91.50 167 PHE A C 1
ATOM 1345 O O . PHE A 1 167 ? 16.825 1.799 -3.528 1.00 91.50 167 PHE A O 1
ATOM 1352 N N . PRO A 1 168 ? 16.708 1.739 -5.777 1.00 87.56 168 PRO A N 1
ATOM 1353 C CA . PRO A 1 168 ? 18.119 1.387 -5.956 1.00 87.56 168 PRO A CA 1
ATOM 1354 C C . PRO A 1 168 ? 19.087 2.438 -5.404 1.00 87.56 168 PRO A C 1
ATOM 1356 O O . PRO A 1 168 ? 20.180 2.107 -4.966 1.00 87.56 168 PRO A O 1
ATOM 1359 N N . VAL A 1 169 ? 18.690 3.718 -5.416 1.00 84.81 169 VAL A N 1
ATOM 1360 C CA . VAL A 1 169 ? 19.552 4.832 -4.982 1.00 84.81 169 VAL A CA 1
ATOM 1361 C C . VAL A 1 169 ? 19.816 4.791 -3.477 1.00 84.81 169 VAL A C 1
ATOM 1363 O O . VAL A 1 169 ? 20.922 5.106 -3.047 1.00 84.81 169 VAL A O 1
ATOM 1366 N N . SER A 1 170 ? 18.818 4.413 -2.674 1.00 87.56 170 SER A N 1
ATOM 1367 C CA . SER A 1 170 ? 18.964 4.314 -1.217 1.00 87.56 170 SER A CA 1
ATOM 1368 C C . SER A 1 170 ? 19.106 2.884 -0.708 1.00 87.56 170 SER A C 1
ATOM 1370 O O . SER A 1 170 ? 19.200 2.703 0.501 1.00 87.56 170 SER A O 1
ATOM 1372 N N . ASP A 1 171 ? 19.071 1.896 -1.605 1.00 89.25 171 ASP A N 1
ATOM 1373 C CA . ASP A 1 171 ? 19.008 0.469 -1.282 1.00 89.25 171 ASP A CA 1
ATOM 1374 C C . ASP A 1 171 ? 17.898 0.139 -0.263 1.00 89.25 171 ASP A C 1
ATOM 1376 O O . ASP A 1 171 ? 18.078 -0.581 0.718 1.00 89.25 171 ASP A O 1
ATOM 1380 N N . THR A 1 172 ? 16.718 0.730 -0.477 1.00 91.06 172 THR A N 1
ATOM 1381 C CA . THR A 1 172 ? 15.563 0.558 0.414 1.00 91.06 172 THR A CA 1
ATOM 1382 C C . THR A 1 172 ? 14.468 -0.206 -0.302 1.00 91.06 172 THR A C 1
ATOM 1384 O O . THR A 1 172 ? 14.034 0.194 -1.380 1.00 91.06 172 THR A O 1
ATOM 1387 N N . THR A 1 173 ? 13.950 -1.253 0.335 1.00 93.44 173 THR A N 1
ATOM 1388 C CA . THR A 1 173 ? 12.789 -1.992 -0.165 1.00 93.44 173 THR A CA 1
ATOM 1389 C C . THR A 1 173 ? 11.594 -1.807 0.764 1.00 93.44 173 THR A C 1
ATOM 1391 O O . THR A 1 173 ? 11.692 -2.026 1.970 1.00 93.44 173 THR A O 1
ATOM 1394 N N . ILE A 1 174 ? 10.457 -1.410 0.195 1.00 94.44 174 ILE A N 1
ATOM 1395 C CA . ILE A 1 174 ? 9.170 -1.279 0.873 1.00 94.44 174 ILE A CA 1
ATOM 1396 C C . ILE A 1 174 ? 8.286 -2.454 0.469 1.00 94.44 174 ILE A C 1
ATOM 1398 O O . ILE A 1 174 ? 8.029 -2.678 -0.715 1.00 94.44 174 ILE A O 1
ATOM 1402 N N . LEU A 1 175 ? 7.803 -3.171 1.481 1.00 95.12 175 LEU A N 1
ATOM 1403 C CA . LEU A 1 175 ? 6.811 -4.232 1.365 1.00 95.12 175 LEU A CA 1
ATOM 1404 C C . LEU A 1 175 ? 5.533 -3.739 2.034 1.00 95.12 175 LEU A C 1
ATOM 1406 O O . LEU A 1 175 ? 5.530 -3.503 3.241 1.00 95.12 175 LEU A O 1
ATOM 1410 N N . SER A 1 176 ? 4.466 -3.558 1.264 1.00 94.88 176 SER A N 1
ATOM 1411 C CA . SER A 1 176 ? 3.199 -3.029 1.765 1.00 94.88 176 SER A CA 1
ATOM 1412 C C . SER A 1 176 ? 2.050 -3.985 1.476 1.00 94.88 176 SER A C 1
ATOM 1414 O O . SER A 1 176 ? 1.954 -4.536 0.377 1.00 94.88 176 SER A O 1
ATOM 1416 N N . SER A 1 177 ? 1.163 -4.136 2.457 1.00 93.56 177 SER A N 1
ATOM 1417 C CA . SER A 1 177 ? -0.165 -4.718 2.283 1.00 93.56 177 SER A CA 1
ATOM 1418 C C . SER A 1 177 ? -1.173 -3.853 3.036 1.00 93.56 177 SER A C 1
ATOM 1420 O O . SER A 1 177 ? -1.444 -4.089 4.213 1.00 93.56 177 SER A O 1
ATOM 1422 N N . SER A 1 178 ? -1.633 -2.777 2.387 1.00 90.38 178 SER A N 1
ATOM 1423 C CA . SER A 1 178 ? -2.544 -1.800 2.990 1.00 90.38 178 SER A CA 1
ATOM 1424 C C . SER A 1 178 ? -3.997 -2.096 2.608 1.00 90.38 178 SER A C 1
ATOM 1426 O O . SER A 1 178 ? -4.293 -2.216 1.413 1.00 90.38 178 SER A O 1
ATOM 1428 N N . PRO A 1 179 ? -4.920 -2.175 3.582 1.00 84.62 179 PRO A N 1
ATOM 1429 C CA . PRO A 1 179 ? -6.351 -2.253 3.303 1.00 84.62 179 PRO A CA 1
ATOM 1430 C C . PRO A 1 179 ? -6.949 -0.891 2.921 1.00 84.62 179 PRO A C 1
ATOM 1432 O O . PRO A 1 179 ? -8.003 -0.836 2.298 1.00 84.62 179 PRO A O 1
ATOM 1435 N N . GLU A 1 180 ? -6.272 0.209 3.255 1.00 84.75 180 GLU A N 1
ATOM 1436 C CA . GLU A 1 180 ? -6.844 1.552 3.215 1.00 84.75 180 GLU A CA 1
ATOM 1437 C C . GLU A 1 180 ? -6.266 2.405 2.082 1.00 84.75 180 GLU A C 1
ATOM 1439 O O . GLU A 1 180 ? -5.050 2.420 1.843 1.00 84.75 180 GLU A O 1
ATOM 1444 N N . ARG A 1 181 ? -7.149 3.146 1.402 1.00 87.50 181 ARG A N 1
ATOM 1445 C CA . ARG A 1 181 ? -6.789 4.155 0.402 1.00 87.50 181 ARG A CA 1
ATOM 1446 C C . ARG A 1 181 ? -6.618 5.494 1.099 1.00 87.50 181 ARG A C 1
ATOM 1448 O O . ARG A 1 181 ? -7.603 6.094 1.520 1.00 87.50 181 ARG A O 1
ATOM 1455 N N . PHE A 1 182 ? -5.386 5.999 1.115 1.00 90.25 182 PHE A N 1
ATOM 1456 C CA . PHE A 1 182 ? -5.126 7.355 1.591 1.00 90.25 182 PHE A CA 1
ATOM 1457 C C . PHE A 1 182 ? -5.813 8.392 0.693 1.00 90.25 182 PHE A C 1
ATOM 1459 O O . PHE A 1 182 ? -6.691 9.112 1.151 1.00 90.25 182 PHE A O 1
ATOM 1466 N N . ILE A 1 183 ? -5.460 8.428 -0.596 1.00 91.75 183 ILE A N 1
ATOM 1467 C CA . ILE A 1 183 ? -6.089 9.297 -1.597 1.00 91.75 183 ILE A CA 1
ATOM 1468 C C . ILE A 1 183 ? -5.944 8.697 -3.002 1.00 91.75 183 ILE A C 1
ATOM 1470 O O . ILE A 1 183 ? -4.935 8.063 -3.312 1.00 91.75 183 ILE A O 1
ATOM 1474 N N . SER A 1 184 ? -6.942 8.911 -3.854 1.00 92.31 184 SER A N 1
ATOM 1475 C CA . SER A 1 184 ? -6.900 8.686 -5.301 1.00 92.31 184 SER A CA 1
ATOM 1476 C C . SER A 1 184 ? -7.340 9.960 -6.011 1.00 92.31 184 SER A C 1
ATOM 1478 O O . SER A 1 184 ? -8.264 10.616 -5.544 1.00 92.31 184 SER A O 1
ATOM 1480 N N . VAL A 1 185 ? -6.686 10.319 -7.115 1.00 93.12 185 VAL A N 1
ATOM 1481 C CA . VAL A 1 185 ? -7.075 11.464 -7.947 1.00 93.12 185 VAL A CA 1
ATOM 1482 C C . VAL A 1 185 ? -7.194 10.989 -9.385 1.00 93.12 185 VAL A C 1
ATOM 1484 O O . VAL A 1 185 ? -6.231 10.450 -9.936 1.00 93.12 185 VAL A O 1
ATOM 1487 N N . ASP A 1 186 ? -8.370 11.157 -9.982 1.00 93.81 186 ASP A N 1
ATOM 1488 C CA . ASP A 1 186 ? -8.600 10.753 -11.366 1.00 93.81 186 ASP A CA 1
ATOM 1489 C C . ASP A 1 186 ? -8.153 11.822 -12.383 1.00 93.81 186 ASP A C 1
ATOM 1491 O O . ASP A 1 186 ? -7.666 12.904 -12.044 1.00 93.81 186 ASP A O 1
ATOM 1495 N N . ARG A 1 187 ? -8.303 11.502 -13.673 1.00 94.44 187 ARG A N 1
ATOM 1496 C CA . ARG A 1 187 ? -7.935 12.394 -14.787 1.00 94.44 187 ARG A CA 1
ATOM 1497 C C . ARG A 1 187 ? -8.756 13.684 -14.847 1.00 94.44 187 ARG A C 1
ATOM 1499 O O . ARG A 1 187 ? -8.300 14.649 -15.453 1.00 94.44 187 ARG A O 1
ATOM 1506 N N . ASP A 1 188 ? -9.953 13.671 -14.271 1.00 92.69 188 ASP A N 1
ATOM 1507 C CA . ASP A 1 188 ? -10.877 14.799 -14.240 1.00 92.69 188 ASP A CA 1
ATOM 1508 C C . ASP A 1 188 ? -10.623 15.673 -12.990 1.00 92.69 188 ASP A C 1
ATOM 1510 O O . ASP A 1 188 ? -11.255 16.714 -12.804 1.00 92.69 188 ASP A O 1
ATOM 1514 N N . GLY A 1 189 ? -9.636 15.289 -12.167 1.00 90.56 189 GLY A N 1
ATOM 1515 C CA . GLY A 1 189 ? -9.217 15.992 -10.960 1.00 90.56 189 GLY A CA 1
ATOM 1516 C C . GLY A 1 189 ? -10.073 15.667 -9.737 1.00 90.56 189 GLY A C 1
ATOM 1517 O O . GLY A 1 189 ? -10.002 16.393 -8.745 1.00 90.56 189 GLY A O 1
ATOM 1518 N N . ILE A 1 190 ? -10.885 14.607 -9.786 1.00 90.88 190 ILE A N 1
ATOM 1519 C CA . ILE A 1 190 ? -11.718 14.188 -8.659 1.00 90.88 190 ILE A CA 1
ATOM 1520 C C . ILE A 1 190 ? -10.839 13.438 -7.661 1.00 90.88 190 ILE A C 1
ATOM 1522 O O . ILE A 1 190 ? -10.290 12.381 -7.969 1.00 90.88 190 ILE A O 1
ATOM 1526 N N . ALA A 1 191 ? -10.714 14.004 -6.460 1.00 91.81 191 ALA A N 1
ATOM 1527 C CA . ALA A 1 191 ? -10.022 13.391 -5.338 1.00 91.81 191 ALA A CA 1
ATOM 1528 C C . ALA A 1 191 ? -10.990 12.562 -4.483 1.00 91.81 191 ALA A C 1
ATOM 1530 O O . ALA A 1 191 ? -12.056 13.041 -4.096 1.00 91.81 191 ALA A O 1
ATOM 1531 N N . GLU A 1 192 ? -10.588 11.345 -4.136 1.00 89.56 192 GLU A N 1
ATOM 1532 C CA . GLU A 1 192 ? -11.329 10.441 -3.263 1.00 89.56 192 GLU A CA 1
ATOM 1533 C C . GLU A 1 192 ? -10.416 9.904 -2.155 1.00 89.56 192 GLU A C 1
ATOM 1535 O O . GLU A 1 192 ? -9.299 9.457 -2.417 1.00 89.56 192 GLU A O 1
ATOM 1540 N N . MET A 1 193 ? -10.904 9.921 -0.915 1.00 88.62 193 MET A N 1
ATOM 1541 C CA . MET A 1 193 ? -10.261 9.314 0.253 1.00 88.62 193 MET A CA 1
ATOM 1542 C C . MET A 1 193 ? -11.245 8.330 0.886 1.00 88.62 193 MET A C 1
ATOM 1544 O O . MET A 1 193 ? -12.447 8.602 0.912 1.00 88.62 193 MET A O 1
ATOM 1548 N N . LYS A 1 194 ? -10.754 7.197 1.398 1.00 81.62 194 LYS A N 1
ATOM 1549 C CA . LYS A 1 194 ? -11.599 6.166 2.021 1.00 81.62 194 LYS A CA 1
ATOM 1550 C C . LYS A 1 194 ? -11.066 5.820 3.406 1.00 81.62 194 LYS A C 1
ATOM 1552 O O . LYS A 1 194 ? -10.363 4.818 3.528 1.00 81.62 194 LYS A O 1
ATOM 1557 N N . PRO A 1 195 ? -11.357 6.651 4.421 1.00 78.69 195 PRO A N 1
ATOM 1558 C CA . PRO A 1 195 ? -10.885 6.376 5.763 1.00 78.69 195 PRO A CA 1
ATOM 1559 C C . PRO A 1 195 ? -11.545 5.108 6.310 1.00 78.69 195 PRO A C 1
ATOM 1561 O O . PRO A 1 195 ? -12.735 4.878 6.079 1.00 78.69 195 PRO A O 1
ATOM 1564 N N . ILE A 1 196 ? -10.792 4.305 7.054 1.00 74.62 196 ILE A N 1
ATOM 1565 C CA . ILE A 1 196 ? -11.293 3.100 7.719 1.00 74.62 196 ILE A CA 1
ATOM 1566 C C . ILE A 1 196 ? -11.259 3.314 9.231 1.00 74.62 196 ILE A C 1
ATOM 1568 O O . ILE A 1 196 ? -10.237 3.687 9.807 1.0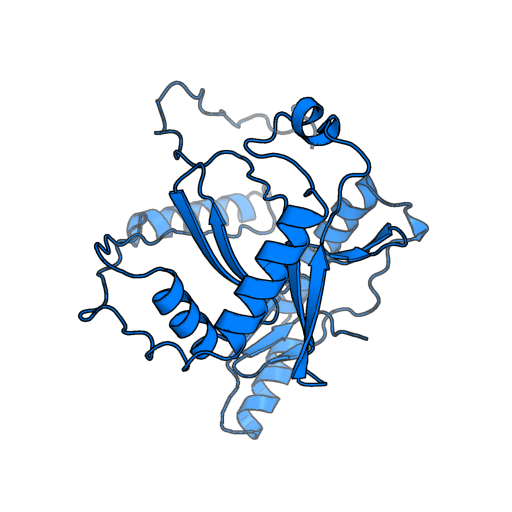0 74.62 196 ILE A O 1
ATOM 1572 N N . LYS A 1 197 ? -12.389 3.055 9.896 1.00 74.00 197 LYS A N 1
ATOM 1573 C CA . LYS A 1 197 ? -12.492 3.009 11.363 1.00 74.00 197 LYS A CA 1
ATOM 1574 C C . LYS A 1 197 ? -13.368 1.836 11.775 1.00 74.00 197 LYS A C 1
ATOM 1576 O O . LYS A 1 197 ? -14.238 1.433 11.016 1.00 74.00 197 LYS A O 1
ATOM 1581 N N . GLY A 1 198 ? -13.111 1.260 12.944 1.00 66.94 198 GLY A N 1
ATOM 1582 C CA . GLY A 1 198 ? -13.756 0.025 13.376 1.00 66.94 198 GLY A CA 1
ATOM 1583 C C . GLY A 1 198 ? -13.342 -1.181 12.537 1.00 66.94 198 GLY A C 1
ATOM 1584 O O . GLY A 1 198 ? -13.466 -1.211 11.316 1.00 66.94 198 GLY A O 1
ATOM 1585 N N . THR A 1 199 ? -12.801 -2.209 13.182 1.00 71.81 199 THR A N 1
ATOM 1586 C CA . THR A 1 199 ? -12.437 -3.462 12.513 1.00 71.81 199 THR A CA 1
ATOM 1587 C C . THR A 1 199 ? -12.784 -4.626 13.426 1.00 71.81 199 THR A C 1
ATOM 1589 O O . THR A 1 199 ? -12.303 -4.691 14.556 1.00 71.81 199 THR A O 1
ATOM 1592 N N . LEU A 1 200 ? -13.607 -5.554 12.943 1.00 75.75 200 LEU A N 1
ATOM 1593 C CA . LEU A 1 200 ? -13.937 -6.796 13.641 1.00 75.75 200 LEU A CA 1
ATOM 1594 C C . LEU A 1 200 ? -13.551 -7.990 12.782 1.00 75.75 200 LEU A C 1
ATOM 1596 O O . LEU A 1 200 ? -13.792 -7.994 11.585 1.00 75.75 200 LEU A O 1
ATOM 1600 N N . ALA A 1 201 ? -12.988 -9.032 13.384 1.00 77.44 201 ALA A N 1
ATOM 1601 C CA . ALA A 1 201 ? -12.685 -10.257 12.652 1.00 77.44 201 ALA A CA 1
ATOM 1602 C C . ALA A 1 201 ? -13.970 -10.967 12.188 1.00 77.44 201 ALA A C 1
ATOM 1604 O O . ALA A 1 201 ? -14.940 -11.067 12.954 1.00 77.44 201 ALA A O 1
ATOM 1605 N N . VAL A 1 202 ? -13.940 -11.518 10.973 1.00 76.25 202 VAL A N 1
ATOM 1606 C CA . VAL A 1 202 ? -14.985 -12.414 10.451 1.00 76.25 202 VAL A CA 1
ATOM 1607 C C . VAL A 1 202 ? -15.083 -13.657 11.342 1.00 76.25 202 VAL A C 1
ATOM 1609 O O . VAL A 1 202 ? -14.077 -14.161 11.851 1.00 76.25 202 VAL A O 1
ATOM 1612 N N . SER A 1 203 ? -16.303 -14.136 11.583 1.00 76.38 203 SER A N 1
ATOM 1613 C CA . SER A 1 203 ? -16.557 -15.378 12.319 1.00 76.38 203 SER A CA 1
ATOM 1614 C C . SER A 1 203 ? -16.865 -16.525 11.351 1.00 76.38 203 SER A C 1
ATOM 1616 O O . SER A 1 203 ? -17.645 -16.331 10.422 1.00 76.38 203 SER A O 1
ATOM 1618 N N . PRO A 1 204 ? -16.334 -17.744 11.571 1.00 80.62 204 PRO A N 1
ATOM 1619 C CA . PRO A 1 204 ? -16.762 -18.920 10.812 1.00 80.62 204 PRO A CA 1
ATOM 1620 C C . PRO A 1 204 ? -18.204 -19.348 11.146 1.00 80.62 204 PRO A C 1
ATOM 1622 O O . PRO A 1 204 ? -18.822 -20.069 10.367 1.00 80.62 204 PRO A O 1
ATOM 1625 N N . ASP A 1 205 ? -18.744 -18.918 12.293 1.00 89.06 205 ASP A N 1
ATOM 1626 C CA . ASP A 1 205 ? -20.162 -19.063 12.631 1.00 89.06 205 ASP A CA 1
ATOM 1627 C C . ASP A 1 205 ? -20.951 -17.861 12.100 1.00 89.06 205 ASP A C 1
ATOM 1629 O O . ASP A 1 205 ? -20.746 -16.734 12.554 1.00 89.06 205 ASP A O 1
ATOM 1633 N N . GLN A 1 206 ? -21.873 -18.123 11.172 1.00 87.81 206 GLN A N 1
ATOM 1634 C CA . GLN A 1 206 ? -22.680 -17.117 10.485 1.00 87.81 206 GLN A CA 1
ATOM 1635 C C . GLN A 1 206 ? -23.569 -16.300 11.434 1.00 87.81 206 GLN A C 1
ATOM 1637 O O . GLN A 1 206 ? -23.780 -15.113 11.197 1.00 87.81 206 GLN A O 1
ATOM 1642 N N . VAL A 1 207 ? -24.081 -16.901 12.514 1.00 90.81 207 VAL A N 1
ATOM 1643 C CA . VAL A 1 207 ? -24.938 -16.180 13.473 1.00 90.81 207 VAL A CA 1
ATOM 1644 C C . VAL A 1 207 ? -24.108 -15.166 14.256 1.00 90.81 207 VAL A C 1
ATOM 1646 O O . VAL A 1 207 ? -24.499 -14.009 14.412 1.00 90.81 207 VAL A O 1
ATOM 1649 N N . GLU A 1 208 ? -22.935 -15.592 14.714 1.00 85.81 208 GLU A N 1
ATOM 1650 C CA . GLU A 1 208 ? -21.979 -14.725 15.392 1.00 85.81 208 GLU A CA 1
ATOM 1651 C C . GLU A 1 208 ? -21.392 -13.665 14.444 1.00 85.81 208 GLU A C 1
ATOM 1653 O O . GLU A 1 208 ? -21.164 -12.532 14.866 1.00 85.81 208 GLU A O 1
ATOM 1658 N N . ASP A 1 209 ? -21.194 -13.989 13.163 1.00 85.69 209 ASP A N 1
ATOM 1659 C CA . ASP A 1 209 ? -20.722 -13.042 12.146 1.00 85.69 209 ASP A CA 1
ATOM 1660 C C . ASP A 1 209 ? -21.711 -11.886 11.937 1.00 85.69 209 ASP A C 1
ATOM 1662 O O . ASP A 1 209 ? -21.340 -10.714 12.020 1.00 85.69 209 ASP A O 1
ATOM 1666 N N . GLU A 1 210 ? -22.996 -12.206 11.760 1.00 86.75 210 GLU A N 1
ATOM 1667 C CA . GLU A 1 210 ? -24.057 -11.201 11.646 1.00 86.75 210 GLU A CA 1
ATOM 1668 C C . GLU A 1 210 ? -24.206 -10.380 12.932 1.00 86.75 210 GLU A C 1
ATOM 1670 O O . GLU A 1 210 ? -24.356 -9.156 12.881 1.00 86.75 210 GLU A O 1
ATOM 1675 N N . ARG A 1 211 ? -24.070 -11.014 14.105 1.00 87.75 211 ARG A N 1
ATOM 1676 C CA . ARG A 1 211 ? -24.066 -10.296 15.388 1.00 87.75 211 ARG A CA 1
ATOM 1677 C C . ARG A 1 211 ? -22.928 -9.274 15.453 1.00 87.75 211 ARG A C 1
ATOM 1679 O O . ARG A 1 211 ? -23.155 -8.151 15.904 1.00 87.75 211 ARG A O 1
ATOM 1686 N N . ARG A 1 212 ? -21.723 -9.634 14.996 1.00 84.69 212 ARG A N 1
ATOM 1687 C CA . ARG A 1 212 ? -20.564 -8.725 14.949 1.00 84.69 212 ARG A CA 1
ATOM 1688 C C . ARG A 1 212 ? -20.798 -7.554 14.001 1.00 84.69 212 ARG A C 1
ATOM 1690 O O . ARG A 1 212 ? -20.503 -6.427 14.385 1.00 84.69 212 ARG A O 1
ATOM 1697 N N . LYS A 1 213 ? -21.372 -7.782 12.815 1.00 83.38 213 LYS A N 1
ATOM 1698 C CA . LYS A 1 213 ? -21.716 -6.698 11.873 1.00 83.38 213 LYS A CA 1
ATOM 1699 C C . LYS A 1 213 ? -22.704 -5.710 12.480 1.00 83.38 213 LYS A C 1
ATOM 1701 O O . LYS A 1 213 ? -22.468 -4.506 12.432 1.00 83.38 213 LYS A O 1
ATOM 1706 N N . ILE A 1 214 ? -23.782 -6.214 13.087 1.00 84.88 214 ILE A N 1
ATOM 1707 C CA . ILE A 1 214 ? -24.795 -5.370 13.737 1.00 84.88 214 ILE A CA 1
ATOM 1708 C C . ILE A 1 214 ? -24.170 -4.592 14.897 1.00 84.88 214 ILE A C 1
ATOM 1710 O O . ILE A 1 214 ? -24.426 -3.398 15.040 1.00 84.88 214 ILE A O 1
ATOM 1714 N N . GLN A 1 215 ? -23.328 -5.245 15.704 1.00 84.81 215 GLN A N 1
ATOM 1715 C CA . GLN A 1 215 ? -22.608 -4.587 16.790 1.00 84.81 215 GLN A CA 1
ATOM 1716 C C . GLN A 1 215 ? -21.731 -3.449 16.257 1.00 84.81 215 GLN A C 1
ATOM 1718 O O . GLN A 1 215 ? -21.836 -2.336 16.754 1.00 84.81 215 GLN A O 1
ATOM 1723 N N . LEU A 1 216 ? -20.930 -3.693 15.217 1.00 82.19 216 LEU A N 1
ATOM 1724 C CA . LEU A 1 216 ? -20.065 -2.675 14.617 1.00 82.19 216 LEU A CA 1
ATOM 1725 C C . LEU A 1 216 ? -20.861 -1.498 14.039 1.00 82.19 216 LEU A C 1
ATOM 1727 O O . LEU A 1 216 ? -20.488 -0.347 14.232 1.00 82.19 216 LEU A O 1
ATOM 1731 N N . ALA A 1 217 ? -21.983 -1.781 13.376 1.00 81.50 217 ALA A N 1
ATOM 1732 C CA . ALA A 1 217 ? -22.849 -0.765 12.782 1.00 81.50 217 ALA A CA 1
ATOM 1733 C C . ALA A 1 217 ? -23.599 0.093 13.817 1.00 81.50 217 ALA A C 1
ATOM 1735 O O . ALA A 1 217 ? -24.114 1.155 13.472 1.00 81.50 217 ALA A O 1
ATOM 1736 N N . THR A 1 218 ? -23.715 -0.375 15.063 1.00 83.81 218 THR A N 1
ATOM 1737 C CA . THR A 1 218 ? -24.475 0.301 16.130 1.00 83.81 218 THR A CA 1
ATOM 1738 C C . THR A 1 218 ? -23.599 0.789 17.282 1.00 83.81 218 THR A C 1
ATOM 1740 O O . THR A 1 218 ? -24.106 1.446 18.195 1.00 83.81 218 THR A O 1
ATOM 1743 N N . ASP A 1 219 ? -22.294 0.511 17.247 1.00 85.88 219 ASP A N 1
ATOM 1744 C CA . ASP A 1 219 ? -21.357 0.944 18.275 1.00 85.88 219 ASP A CA 1
ATOM 1745 C C . ASP A 1 219 ? -21.153 2.463 18.206 1.00 85.88 219 ASP A C 1
ATOM 1747 O O . ASP A 1 219 ? -20.520 3.003 17.301 1.00 85.88 219 ASP A O 1
ATOM 1751 N N . VAL A 1 220 ? -21.695 3.168 19.199 1.00 85.50 220 VAL A N 1
ATOM 1752 C CA . VAL A 1 220 ? -21.649 4.634 19.280 1.00 85.50 220 VAL A CA 1
ATOM 1753 C C . VAL A 1 220 ? -20.215 5.171 19.249 1.00 85.50 220 VAL A C 1
ATOM 1755 O O . VAL A 1 220 ? -19.990 6.251 18.704 1.00 85.50 220 VAL A O 1
ATOM 1758 N N . LYS A 1 221 ? -19.246 4.439 19.812 1.00 82.69 221 LYS A N 1
ATOM 1759 C CA . LYS A 1 221 ? -17.839 4.844 19.814 1.00 82.69 221 LYS A CA 1
ATOM 1760 C C . LYS A 1 221 ? -17.272 4.778 18.400 1.00 82.69 221 LYS A C 1
ATOM 1762 O O . LYS A 1 221 ? -16.719 5.768 17.932 1.00 82.69 221 LYS A O 1
ATOM 1767 N N . GLU A 1 222 ? -17.453 3.654 17.714 1.00 80.25 222 GLU A N 1
ATOM 1768 C CA . GLU A 1 222 ? -16.940 3.467 16.351 1.00 80.25 222 GLU A CA 1
ATOM 1769 C C . GLU A 1 222 ? -17.603 4.433 15.359 1.00 80.25 222 GLU A C 1
ATOM 1771 O O . GLU A 1 222 ? -16.932 5.016 14.506 1.00 80.25 222 GLU A O 1
ATOM 1776 N N . LEU A 1 223 ? -18.906 4.687 15.519 1.00 80.00 223 LEU A N 1
ATOM 1777 C CA . LEU A 1 223 ? -19.621 5.673 14.711 1.00 80.00 223 LEU A CA 1
ATOM 1778 C C . LEU A 1 223 ? -19.107 7.103 14.955 1.00 80.00 223 LEU A C 1
ATOM 1780 O O . LEU A 1 223 ? -18.967 7.875 14.005 1.00 80.00 223 LEU A O 1
ATOM 1784 N N . ALA A 1 224 ? -18.812 7.463 16.209 1.00 83.00 224 ALA A N 1
ATOM 1785 C CA . ALA A 1 224 ? -18.262 8.774 16.552 1.00 83.00 224 ALA A CA 1
ATOM 1786 C C . ALA A 1 224 ? -16.837 8.964 16.006 1.00 83.00 224 ALA A C 1
ATOM 1788 O O . ALA A 1 224 ? -16.538 10.019 15.448 1.00 83.00 224 ALA A O 1
ATOM 1789 N N . GLU A 1 225 ? -15.980 7.944 16.112 1.00 82.00 225 GLU A N 1
ATOM 1790 C CA . GLU A 1 225 ? -14.630 7.966 15.533 1.00 82.00 225 GLU A CA 1
ATOM 1791 C C . GLU A 1 225 ? -14.676 8.083 14.002 1.00 82.00 225 GLU A C 1
ATOM 1793 O O . GLU A 1 225 ? -13.951 8.893 13.419 1.00 82.00 225 GLU A O 1
ATOM 1798 N N . ASN A 1 226 ? -15.570 7.335 13.340 1.00 81.31 226 ASN A N 1
ATOM 1799 C CA . ASN A 1 226 ? -15.754 7.423 11.891 1.00 81.31 226 ASN A CA 1
ATOM 1800 C C . ASN A 1 226 ? -16.259 8.812 11.457 1.00 81.31 226 ASN A C 1
ATOM 1802 O O . ASN A 1 226 ? -15.744 9.388 10.500 1.00 81.31 226 ASN A O 1
ATOM 1806 N N . LEU A 1 227 ? -17.219 9.394 12.180 1.00 84.00 227 LEU A N 1
ATOM 1807 C CA . LEU A 1 227 ? -17.706 10.742 11.883 1.00 84.00 227 LEU A CA 1
ATOM 1808 C C . LEU A 1 227 ? -16.596 11.792 12.038 1.00 84.00 227 LEU A C 1
ATOM 1810 O O . LEU A 1 227 ? -16.436 12.659 11.181 1.00 84.00 227 LEU A O 1
ATOM 1814 N N . MET A 1 228 ? -15.795 11.687 13.097 1.00 84.38 228 MET A N 1
ATOM 1815 C CA . MET A 1 228 ? -14.704 12.622 13.351 1.00 84.38 228 MET A CA 1
ATOM 1816 C C . MET A 1 228 ? -13.628 12.571 12.255 1.00 84.38 228 MET A C 1
ATOM 1818 O O . MET A 1 228 ? -13.177 13.627 11.806 1.00 84.38 228 MET A O 1
ATOM 1822 N N . ILE A 1 229 ? -13.228 11.380 11.784 1.00 84.56 229 ILE A N 1
ATOM 1823 C CA . ILE A 1 229 ? -12.238 11.279 10.696 1.00 84.56 229 ILE A CA 1
ATOM 1824 C C . ILE A 1 229 ? -12.797 11.806 9.367 1.00 84.56 229 ILE A C 1
ATOM 1826 O O . ILE A 1 229 ? -12.072 12.442 8.601 1.00 84.56 229 ILE A O 1
ATOM 1830 N N . VAL A 1 230 ? -14.097 11.614 9.114 1.00 84.25 230 VAL A N 1
ATOM 1831 C CA . VAL A 1 230 ? -14.780 12.190 7.947 1.00 84.25 230 VAL A CA 1
ATOM 1832 C C . VAL A 1 230 ? -14.745 13.710 8.001 1.00 84.25 230 VAL A C 1
ATOM 1834 O O . VAL A 1 230 ? -14.401 14.344 7.004 1.00 84.25 230 VAL A O 1
ATOM 1837 N N . ASP A 1 231 ? -15.063 14.307 9.146 1.00 86.38 231 ASP A N 1
ATOM 1838 C CA . ASP A 1 231 ? -15.042 15.761 9.298 1.00 86.38 231 ASP A CA 1
ATOM 1839 C C . ASP A 1 231 ? -13.627 16.335 9.144 1.00 86.38 231 ASP A C 1
ATOM 1841 O O . ASP A 1 231 ? -13.457 17.369 8.487 1.00 86.38 231 ASP A O 1
ATOM 1845 N N . LEU A 1 232 ? -12.604 15.637 9.653 1.00 86.88 232 LEU A N 1
ATOM 1846 C CA . LEU A 1 232 ? -11.203 16.002 9.432 1.00 86.88 232 LEU A CA 1
ATOM 1847 C C . LEU A 1 232 ? -10.859 16.005 7.936 1.00 86.88 232 LEU A C 1
ATOM 1849 O O . LEU A 1 232 ? -10.386 17.012 7.414 1.00 86.88 232 LEU A O 1
ATOM 1853 N N . ILE A 1 233 ? -11.171 14.920 7.226 1.00 88.31 233 ILE A N 1
ATOM 1854 C CA . ILE A 1 233 ? -10.895 14.799 5.788 1.00 88.31 233 ILE A CA 1
ATOM 1855 C C . ILE A 1 233 ? -11.669 15.840 4.980 1.00 88.31 233 ILE A C 1
ATOM 1857 O O . ILE A 1 233 ? -11.116 16.455 4.070 1.00 88.31 233 ILE A O 1
ATOM 1861 N N . ARG A 1 234 ? -12.937 16.103 5.315 1.00 87.50 234 ARG A N 1
ATOM 1862 C CA . ARG A 1 234 ? -13.721 17.172 4.677 1.00 87.50 234 ARG A CA 1
ATOM 1863 C C . ARG A 1 234 ? -13.059 18.534 4.858 1.00 87.50 234 ARG A C 1
ATOM 1865 O O . ARG A 1 234 ? -13.023 19.320 3.913 1.00 87.50 234 ARG A O 1
ATOM 1872 N N . SER A 1 235 ? -12.556 18.816 6.059 1.00 86.88 235 SER A N 1
ATOM 1873 C CA . SER A 1 235 ? -11.819 20.044 6.357 1.00 86.88 235 SER A CA 1
ATOM 1874 C C . SER A 1 235 ? -10.522 20.133 5.546 1.00 86.88 235 SER A C 1
ATOM 1876 O O . SER A 1 235 ? -10.231 21.182 4.970 1.00 86.88 235 SER A O 1
ATOM 1878 N N . ASP A 1 236 ? -9.773 19.037 5.431 1.00 86.31 236 ASP A N 1
ATOM 1879 C CA . ASP A 1 236 ? -8.546 18.985 4.632 1.00 86.31 236 ASP A CA 1
ATOM 1880 C C . ASP A 1 236 ? -8.829 19.210 3.141 1.00 86.31 236 ASP A C 1
ATOM 1882 O O . ASP A 1 236 ? -8.194 20.055 2.504 1.00 86.31 236 ASP A O 1
ATOM 1886 N N . LEU A 1 237 ? -9.849 18.541 2.597 1.00 87.62 237 LEU A N 1
ATOM 1887 C CA . LEU A 1 237 ? -10.277 18.703 1.207 1.00 87.62 237 LEU A CA 1
ATOM 1888 C C . LEU A 1 237 ? -10.823 20.109 0.923 1.00 87.62 237 LEU A C 1
ATOM 1890 O O . LEU A 1 237 ? -10.633 20.618 -0.183 1.00 87.62 237 LEU A O 1
ATOM 1894 N N . HIS A 1 238 ? -11.440 20.780 1.902 1.00 87.25 238 HIS A N 1
ATOM 1895 C CA . HIS A 1 238 ? -11.907 22.165 1.759 1.00 87.25 238 HIS A CA 1
ATOM 1896 C C . HIS A 1 238 ? -10.781 23.158 1.462 1.00 87.25 238 HIS A C 1
ATOM 1898 O O . HIS A 1 238 ? -11.036 24.175 0.818 1.00 87.25 238 HIS A O 1
ATOM 1904 N N . ASN A 1 239 ? -9.547 22.870 1.882 1.00 85.62 239 ASN A N 1
ATOM 1905 C CA . ASN A 1 239 ? -8.404 23.738 1.598 1.00 85.62 239 ASN A CA 1
ATOM 1906 C C . ASN A 1 239 ? -7.934 23.654 0.138 1.00 85.62 239 ASN A C 1
ATOM 1908 O O . ASN A 1 239 ? -7.247 24.561 -0.329 1.00 85.62 239 ASN A O 1
ATOM 1912 N N . ILE A 1 240 ? -8.284 22.579 -0.574 1.00 87.81 240 ILE A N 1
ATOM 1913 C CA . ILE A 1 240 ? -7.774 22.284 -1.922 1.00 87.81 240 ILE A CA 1
ATOM 1914 C C . ILE A 1 240 ? -8.873 22.111 -2.980 1.00 87.81 240 ILE A C 1
ATOM 1916 O O . ILE A 1 240 ? -8.559 22.018 -4.164 1.00 87.81 240 ILE A O 1
ATOM 1920 N N . SER A 1 241 ? -10.148 22.090 -2.580 1.00 88.00 241 SER A N 1
ATOM 1921 C CA . SER A 1 241 ? -11.297 21.853 -3.462 1.00 88.00 241 SER A CA 1
ATOM 1922 C C . SER A 1 241 ? -12.369 22.942 -3.327 1.00 88.00 241 SER A C 1
ATOM 1924 O O . SER A 1 241 ? -12.576 23.473 -2.232 1.00 88.00 241 SER A O 1
ATOM 1926 N N . PRO A 1 242 ? -13.124 23.257 -4.399 1.00 87.94 242 PRO A N 1
ATOM 1927 C CA . PRO A 1 242 ? -14.290 24.129 -4.300 1.00 87.94 242 PRO A CA 1
ATOM 1928 C C . PRO A 1 242 ? -15.297 23.601 -3.270 1.00 87.94 242 PRO A C 1
ATOM 1930 O O . PRO A 1 242 ? -15.693 22.442 -3.309 1.00 87.94 242 PRO A O 1
ATOM 1933 N N . SER A 1 243 ? -15.798 24.450 -2.370 1.00 78.69 243 SER A N 1
ATOM 1934 C CA . SER A 1 243 ? -16.617 23.983 -1.238 1.00 78.69 243 SER A CA 1
ATOM 1935 C C . SER A 1 243 ? -17.866 23.183 -1.630 1.00 78.69 243 SER A C 1
ATOM 1937 O O . SER A 1 243 ? -18.313 22.340 -0.863 1.00 78.69 243 SER A O 1
ATOM 1939 N N . LYS A 1 244 ? -18.437 23.436 -2.816 1.00 83.75 244 LYS A N 1
ATOM 1940 C CA . LYS A 1 244 ? -19.643 22.752 -3.312 1.00 83.75 244 LYS A CA 1
ATOM 1941 C C . LYS A 1 244 ? -19.371 21.391 -3.965 1.00 83.75 244 LYS A C 1
ATOM 1943 O O . LYS A 1 244 ? -20.332 20.691 -4.266 1.00 83.75 244 LYS A O 1
ATOM 1948 N N . SER A 1 245 ? -18.111 21.033 -4.222 1.00 86.31 245 SER A N 1
ATOM 1949 C CA . SER A 1 245 ? -17.759 19.759 -4.863 1.00 86.31 245 SER A CA 1
ATOM 1950 C C . SER A 1 245 ? -17.493 18.633 -3.865 1.00 86.31 245 SER A C 1
ATOM 1952 O O . SER A 1 245 ? -17.419 17.481 -4.273 1.00 86.31 245 SER A O 1
ATOM 1954 N N . ILE A 1 246 ? -17.359 18.939 -2.571 1.00 88.25 246 ILE A N 1
ATOM 1955 C CA . ILE A 1 246 ? -17.093 17.933 -1.538 1.00 88.25 246 ILE A CA 1
ATOM 1956 C C . ILE A 1 246 ? -18.395 17.229 -1.174 1.00 88.25 246 ILE A C 1
ATOM 1958 O O . ILE A 1 246 ? -19.365 17.859 -0.751 1.00 88.25 246 ILE A O 1
ATOM 1962 N N . GLN A 1 247 ? -18.398 15.909 -1.321 1.00 86.56 247 GLN A N 1
ATOM 1963 C CA . GLN A 1 247 ? -19.538 15.053 -1.029 1.00 86.56 247 GLN A CA 1
ATOM 1964 C C . GLN A 1 247 ? -19.102 13.905 -0.123 1.00 86.56 247 GLN A C 1
ATOM 1966 O O . GLN A 1 247 ? -17.984 13.412 -0.226 1.00 86.56 247 GLN A O 1
ATOM 1971 N N . VAL A 1 248 ? -20.010 13.470 0.750 1.00 83.88 248 VAL A N 1
ATOM 1972 C CA . VAL A 1 248 ? -19.869 12.245 1.547 1.00 83.88 248 VAL A CA 1
ATOM 1973 C C . VAL A 1 248 ? -21.048 11.351 1.171 1.00 83.88 248 VAL A C 1
ATOM 1975 O O . VAL A 1 248 ? -22.102 11.432 1.801 1.00 83.88 248 VAL A O 1
ATOM 1978 N N . PRO A 1 249 ? -20.944 10.600 0.060 1.00 72.12 249 PRO A N 1
ATOM 1979 C CA . PRO A 1 249 ? -22.094 9.921 -0.539 1.00 72.12 249 PRO A CA 1
ATOM 1980 C C . PRO A 1 249 ? -22.596 8.740 0.298 1.00 72.12 249 PRO A C 1
ATOM 1982 O O . PRO A 1 249 ? -23.771 8.389 0.234 1.00 72.12 249 PRO A O 1
ATOM 1985 N N . LYS A 1 250 ? -21.711 8.125 1.082 1.00 69.00 250 LYS A N 1
ATOM 1986 C CA . LYS A 1 250 ? -22.006 7.015 1.988 1.00 69.00 250 LYS A CA 1
ATOM 1987 C C . LYS A 1 250 ? -21.390 7.372 3.336 1.00 69.00 250 LYS A C 1
ATOM 1989 O O . LYS A 1 250 ? -20.324 7.969 3.354 1.00 69.00 250 LYS A O 1
ATOM 1994 N N . LEU A 1 251 ? -22.061 7.074 4.441 1.00 68.12 251 LEU A N 1
ATOM 1995 C CA . LEU A 1 251 ? -21.592 7.373 5.795 1.00 68.12 251 LEU A CA 1
ATOM 1996 C C . LEU A 1 251 ? -21.941 6.164 6.670 1.00 68.12 251 LEU A C 1
ATOM 1998 O O . LEU A 1 251 ? -23.084 5.709 6.621 1.00 68.12 251 LEU A O 1
ATOM 2002 N N . LEU A 1 252 ? -20.971 5.655 7.438 1.00 67.38 252 LEU A N 1
ATOM 2003 C CA . LEU A 1 252 ? -21.167 4.606 8.452 1.00 67.38 252 LEU A CA 1
ATOM 2004 C C . LEU A 1 252 ? -21.685 3.262 7.890 1.00 67.38 252 LEU A C 1
ATOM 2006 O O . LEU A 1 252 ? -22.602 2.663 8.451 1.00 67.38 252 LEU A O 1
ATOM 2010 N N . GLN A 1 253 ? -21.123 2.780 6.775 1.00 69.94 253 GLN A N 1
ATOM 2011 C CA . GLN A 1 253 ? -21.444 1.448 6.244 1.00 69.94 253 GLN A CA 1
ATOM 2012 C C . GLN A 1 253 ? -20.405 0.411 6.668 1.00 69.94 253 GLN A C 1
ATOM 2014 O O . GLN A 1 253 ? -19.211 0.687 6.679 1.00 69.94 253 GLN A O 1
ATOM 2019 N N . VAL A 1 254 ? -20.872 -0.794 7.003 1.00 71.81 254 VAL A N 1
ATOM 2020 C CA . VAL A 1 254 ? -19.998 -1.941 7.264 1.00 71.81 254 VAL A CA 1
ATOM 2021 C C . VAL A 1 254 ? -19.701 -2.649 5.943 1.00 71.81 254 VAL A C 1
ATOM 2023 O O . VAL A 1 254 ? -20.622 -3.113 5.273 1.00 71.81 254 VAL A O 1
ATOM 2026 N N . GLU A 1 255 ? -18.426 -2.753 5.586 1.00 71.75 255 GLU A N 1
ATOM 2027 C CA . GLU A 1 255 ? -17.928 -3.610 4.510 1.00 71.75 255 GLU A CA 1
ATOM 2028 C C . GLU A 1 255 ? -17.314 -4.887 5.077 1.00 71.75 255 GLU A C 1
ATOM 2030 O O . GLU A 1 255 ? -16.680 -4.878 6.133 1.00 71.75 255 GLU A O 1
ATOM 2035 N N . SER A 1 256 ? -17.475 -5.987 4.348 1.00 67.44 256 SER A N 1
ATOM 2036 C CA . SER A 1 256 ? -16.900 -7.286 4.691 1.00 67.44 256 SER A CA 1
ATOM 2037 C C . SER A 1 256 ? -15.791 -7.643 3.706 1.00 67.44 256 SER A C 1
ATOM 2039 O O . SER A 1 256 ? -16.037 -7.769 2.508 1.00 67.44 256 SER A O 1
ATOM 2041 N N . TYR A 1 257 ? -14.587 -7.850 4.230 1.00 71.00 257 TYR A N 1
ATOM 2042 C CA . TYR A 1 257 ? -13.432 -8.421 3.540 1.00 71.00 257 TYR A CA 1
ATOM 2043 C C . TYR A 1 257 ? -13.237 -9.882 3.973 1.00 71.00 257 TYR A C 1
ATOM 2045 O O . TYR A 1 257 ? -13.929 -10.372 4.864 1.00 71.00 257 TYR A O 1
ATOM 2053 N N . GLU A 1 258 ? -12.281 -10.591 3.364 1.00 69.38 258 GLU A N 1
ATOM 2054 C CA . GLU A 1 258 ? -12.058 -12.029 3.605 1.00 69.38 258 GLU A CA 1
ATOM 2055 C C . GLU A 1 258 ? -11.851 -12.376 5.092 1.00 69.38 258 GLU A C 1
ATOM 2057 O O . GLU A 1 258 ? -12.328 -13.405 5.563 1.00 69.38 258 GLU A O 1
ATOM 2062 N N . THR A 1 259 ? -11.170 -11.510 5.847 1.00 66.81 259 THR A N 1
ATOM 2063 C CA . THR A 1 259 ? -10.796 -11.775 7.246 1.00 66.81 259 THR A CA 1
ATOM 2064 C C . THR A 1 259 ? -11.409 -10.803 8.253 1.00 66.81 259 THR A C 1
ATOM 2066 O O . THR A 1 259 ? -11.408 -11.090 9.454 1.00 66.81 259 THR A O 1
ATOM 2069 N N . VAL A 1 260 ? -11.951 -9.667 7.802 1.00 70.19 260 VAL A N 1
ATOM 2070 C CA . VAL A 1 260 ? -12.440 -8.590 8.676 1.00 70.19 260 VAL A CA 1
ATOM 2071 C C . VAL A 1 260 ? -13.684 -7.885 8.126 1.00 70.19 260 VAL A C 1
ATOM 2073 O O . VAL A 1 260 ? -13.836 -7.724 6.921 1.00 70.19 260 VAL A O 1
ATOM 2076 N N . HIS A 1 261 ? -14.532 -7.399 9.029 1.00 70.50 261 HIS A N 1
ATOM 2077 C CA . HIS A 1 261 ? -15.553 -6.377 8.797 1.00 70.50 261 HIS A CA 1
ATOM 2078 C C . HIS A 1 261 ? -15.009 -5.015 9.206 1.00 70.50 261 HIS A C 1
ATOM 2080 O O . HIS A 1 261 ? -14.365 -4.910 10.252 1.00 70.50 261 HIS A O 1
ATOM 2086 N N . GLN A 1 262 ? -15.277 -3.978 8.422 1.00 71.06 262 GLN A N 1
ATOM 2087 C CA . GLN A 1 262 ? -14.767 -2.626 8.653 1.00 71.06 262 GLN A CA 1
ATOM 2088 C C . GLN A 1 262 ? -15.856 -1.579 8.441 1.00 71.06 262 GLN A C 1
ATOM 2090 O O . GLN A 1 262 ? -16.713 -1.775 7.584 1.00 71.06 262 GLN A O 1
ATOM 2095 N N . VAL A 1 263 ? -15.838 -0.471 9.194 1.00 63.56 263 VAL A N 1
ATOM 2096 C CA . VAL A 1 263 ? -16.687 0.685 8.856 1.00 63.56 263 VAL A CA 1
ATOM 2097 C C . VAL A 1 263 ? -15.936 1.540 7.843 1.00 63.56 263 VAL A C 1
ATOM 2099 O O . VAL A 1 263 ? -14.961 2.223 8.169 1.00 63.56 263 VAL A O 1
ATOM 2102 N N . SER A 1 264 ? -16.375 1.462 6.592 1.00 58.12 264 SER A N 1
ATOM 2103 C CA . SER A 1 264 ? -15.724 2.098 5.449 1.00 58.12 264 SER A CA 1
ATOM 2104 C C . SER A 1 264 ? -16.744 2.540 4.390 1.00 58.12 264 SER A C 1
ATOM 2106 O O . SER A 1 264 ? -17.949 2.625 4.646 1.00 58.12 264 SER A O 1
ATOM 2108 N N . PHE A 1 265 ? -16.248 2.928 3.214 1.00 51.88 265 PHE A N 1
ATOM 2109 C CA . PHE A 1 265 ? -17.024 3.551 2.142 1.00 51.88 265 PHE A CA 1
ATOM 2110 C C . PHE A 1 265 ? -16.982 2.674 0.878 1.00 51.88 265 PHE A C 1
ATOM 2112 O O . PHE A 1 265 ? -15.949 2.668 0.190 1.00 51.88 265 PHE A O 1
ATOM 2119 N N . PRO A 1 266 ? -18.080 1.978 0.512 1.00 46.53 266 PRO A N 1
ATOM 2120 C CA . PRO A 1 266 ? -17.982 0.955 -0.525 1.00 46.53 266 PRO A CA 1
ATOM 2121 C C . PRO A 1 266 ? -17.751 1.564 -1.899 1.00 46.53 266 PRO A C 1
ATOM 2123 O O . PRO A 1 266 ? -18.255 2.655 -2.194 1.00 46.53 266 PRO A O 1
ATOM 2126 N N . ASP A 1 267 ? -17.023 0.843 -2.753 1.00 45.34 267 ASP A N 1
ATOM 2127 C CA . ASP A 1 267 ? -16.930 1.142 -4.185 1.00 45.34 267 ASP A CA 1
ATOM 2128 C C . ASP A 1 267 ? -18.341 1.202 -4.814 1.00 45.34 267 ASP A C 1
ATOM 2130 O O . ASP A 1 267 ? -19.308 0.615 -4.310 1.00 45.34 267 ASP A O 1
ATOM 2134 N N . SER A 1 268 ? -18.490 2.035 -5.844 1.00 43.78 268 SER A N 1
ATOM 2135 C CA . SER A 1 268 ? -19.685 2.096 -6.696 1.00 43.78 268 SER A CA 1
ATOM 2136 C C . SER A 1 268 ? -19.705 0.948 -7.691 1.00 43.78 268 SER A C 1
ATOM 2138 O O . SER A 1 268 ? -18.638 0.750 -8.316 1.00 43.78 268 SER A O 1
#

InterPro domains:
  IPR005801 ADC synthase [G3DSA:3.60.120.10] (1-265)
  IPR005801 ADC synthase [SSF56322] (15-263)
  IPR015890 Chorismate-utilising enzyme, C-terminal [PF00425] (109-263)
  IPR019999 Anthranilate synthase component I-like [PTHR11236] (14-263)

Radius of gyration: 23.9 Å; chains: 1; bounding box: 46×54×60 Å